Protein AF-B4HMN6-F1 (afdb_monomer)

Radius of gyration: 28.06 Å; Cα contacts (8 Å, |Δi|>4): 292; chains: 1; bounding box: 81×34×68 Å

Mean predicted aligned error: 13.38 Å

Organism: Drosophila sechellia (NCBI:txid7238)

pLDDT: mean 75.26, std 16.56, range [25.77, 95.62]

Solvent-accessible surface area (backbone atoms only — not comparable to full-atom values): 14607 Å² total; per-residue (Å²): 115,49,81,45,80,31,76,51,83,75,46,56,56,54,54,56,53,45,50,67,70,44,61,80,48,42,75,49,42,35,37,40,37,31,65,53,95,71,90,60,63,62,68,56,50,66,77,62,66,55,54,29,46,36,39,33,39,69,87,70,47,39,30,31,49,38,59,54,56,62,69,44,74,44,79,52,94,58,78,88,48,96,60,71,80,64,76,83,56,87,62,50,34,68,55,26,76,34,38,24,49,72,39,78,41,84,70,37,18,38,76,48,65,39,87,89,76,71,48,76,39,85,39,35,58,50,42,50,51,54,52,51,51,26,61,70,23,36,38,38,79,41,73,77,67,75,100,81,69,91,62,53,66,65,55,56,49,51,38,36,72,74,61,75,30,74,44,78,42,68,89,77,73,96,69,81,81,51,91,84,53,71,82,72,77,74,85,79,82,81,82,78,91,75,89,85,72,82,80,75,76,84,70,49,77,66,54,52,59,50,52,55,51,37,74,76,44,79,88,67,79,82,91,75,87,79,84,84,80,87,81,86,131

Secondary structure (DSSP, 8-state):
-EEEEE-SGGGHHHHHHHHHHTTT-TT-EEEEEESS--S-HHHHHHHHT-SEEEEE-TT--EEEEE-SSS-EEEE-S-TTSSS-SS--GGG--TTEEEEEEE---TTTSEEEE-TTT--EEEE-HHHHHHHHHHHHTTEEEEE---TTS---HHHHHHHHHHTS-SEEE----S----TTS-----SS--------PPPPP---HHHHHHHHHHHH-TT--------------

Nearest PDB structures (foldseek):
  4io4-assembly1_A  TM=7.460E-01  e=1.271E-02  Adineta vaga
  8bn2-assembly1_B  TM=6.961E-01  e=9.898E-03  Homo sapiens
  7z2r-assembly1_A  TM=7.066E-01  e=1.851E-02  Rattus norvegicus
  8blj-assembly1_B  TM=7.118E-01  e=1.851E-02  Homo sapiens
  5l2e-assembly1_A  TM=5.211E-01  e=1.534E-02  Rattus norvegicus

Sequence (233 aa):
MALLYMNSEKDILLLSSLVANLDHMREARIVIWLGLESTEKQKQADVLKFLNILLIERTLQLLRFFPFPQPKFERLDKPLGKSNIFPVLWHNYMGKIALTLDHLVEPLSFYWTDPSTNVKRHTGYIYKLITNFAEQHNITLLLDSPPSEEMSQMEIIERTLRGEIDLAITGQTINSRHSSGSRIHCFLGMASMSIVVPCGQEMSAYERTMSDRIRRNPRRIPLLQTVLSLRVL

Structure (mmCIF, N/CA/C/O backbone):
data_AF-B4HMN6-F1
#
_entry.id   AF-B4HMN6-F1
#
loop_
_atom_site.group_PDB
_atom_site.id
_atom_site.type_symbol
_atom_site.label_atom_id
_atom_site.label_alt_id
_atom_site.label_comp_id
_atom_site.label_asym_id
_atom_site.label_entity_id
_atom_site.label_seq_id
_atom_site.pdbx_PDB_ins_code
_atom_site.Cartn_x
_atom_site.Cartn_y
_atom_site.Cartn_z
_atom_site.occupancy
_atom_site.B_iso_or_equiv
_atom_site.auth_seq_id
_atom_site.auth_comp_id
_atom_site.auth_asym_id
_atom_site.auth_atom_id
_atom_site.pdbx_PDB_model_num
ATOM 1 N N . MET A 1 1 ? 0.697 -8.682 19.092 1.00 81.00 1 MET A N 1
ATOM 2 C CA . MET A 1 1 ? -0.642 -8.155 19.435 1.00 81.00 1 MET A CA 1
ATOM 3 C C . MET A 1 1 ? -0.439 -7.077 20.481 1.00 81.00 1 MET A C 1
ATOM 5 O O . MET A 1 1 ? 0.405 -7.287 21.342 1.00 81.00 1 MET A O 1
ATOM 9 N N . ALA A 1 2 ? -1.148 -5.955 20.391 1.00 86.62 2 ALA A N 1
ATOM 10 C CA . ALA A 1 2 ? -1.067 -4.852 21.349 1.00 86.62 2 ALA A CA 1
ATOM 11 C C . ALA A 1 2 ? -2.460 -4.538 21.910 1.00 86.62 2 ALA A C 1
ATOM 13 O O . ALA A 1 2 ? -3.449 -4.642 21.184 1.00 86.62 2 ALA A O 1
ATOM 14 N N . LEU A 1 3 ? -2.526 -4.164 23.188 1.00 89.81 3 LEU A N 1
ATOM 15 C CA . LEU A 1 3 ? -3.733 -3.673 23.849 1.00 89.81 3 LEU A CA 1
ATOM 16 C C . LEU A 1 3 ? -3.469 -2.242 24.307 1.00 89.81 3 LEU A C 1
ATOM 18 O O . LEU A 1 3 ? -2.498 -1.993 25.018 1.00 89.81 3 LEU A O 1
ATOM 22 N N . LEU A 1 4 ? -4.340 -1.325 23.908 1.00 89.12 4 LEU A N 1
ATOM 23 C CA . LEU A 1 4 ? -4.313 0.068 24.311 1.00 89.12 4 LEU A CA 1
ATOM 24 C C . LEU A 1 4 ? -5.601 0.391 25.060 1.00 89.12 4 LEU A C 1
ATOM 26 O O . LEU A 1 4 ? -6.687 0.083 24.578 1.00 89.12 4 LEU A O 1
ATOM 30 N N . TYR A 1 5 ? -5.486 1.025 26.219 1.00 90.38 5 TYR A N 1
ATOM 31 C CA . TYR A 1 5 ? -6.624 1.569 26.950 1.00 90.38 5 TYR A CA 1
ATOM 32 C C . TYR A 1 5 ? -6.570 3.094 26.880 1.00 90.38 5 TYR A C 1
ATOM 34 O O . TYR A 1 5 ? -5.526 3.680 27.158 1.00 90.38 5 TYR A O 1
ATOM 42 N N . MET A 1 6 ? -7.678 3.719 26.485 1.00 87.50 6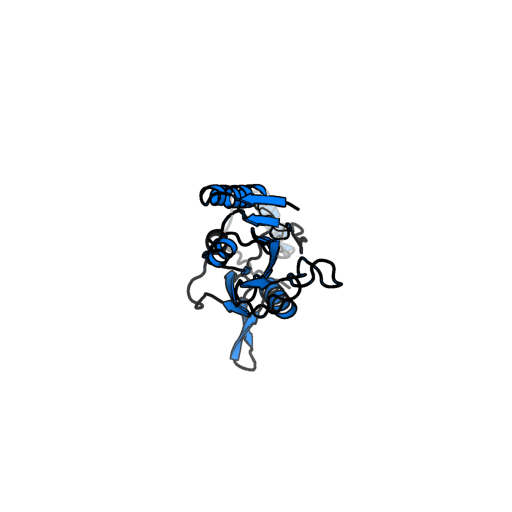 MET A N 1
ATOM 43 C CA . MET A 1 6 ? -7.805 5.169 26.344 1.00 87.50 6 MET A CA 1
ATOM 44 C C . MET A 1 6 ? -8.996 5.645 27.168 1.00 87.50 6 MET A C 1
ATOM 46 O O . MET A 1 6 ? -10.141 5.300 26.876 1.00 87.50 6 MET A O 1
ATOM 50 N N . ASN A 1 7 ? -8.732 6.446 28.193 1.00 87.94 7 ASN A N 1
ATOM 51 C CA . ASN A 1 7 ? -9.736 7.007 29.096 1.00 87.94 7 ASN A CA 1
ATOM 52 C C . ASN A 1 7 ? -9.839 8.538 28.994 1.00 87.94 7 ASN A C 1
ATOM 54 O O . ASN A 1 7 ? -10.725 9.145 29.589 1.00 87.94 7 ASN A O 1
ATOM 58 N N . SER A 1 8 ? -8.930 9.168 28.252 1.00 85.12 8 SER A N 1
ATOM 59 C CA . SER A 1 8 ? -8.910 10.594 27.941 1.00 85.12 8 SER A CA 1
ATOM 60 C C . SER A 1 8 ? -8.679 10.806 26.445 1.00 85.12 8 SER A C 1
ATOM 62 O O . SER A 1 8 ? -7.989 10.017 25.806 1.00 85.12 8 SER A O 1
ATOM 64 N N . GLU A 1 9 ? -9.166 11.913 25.879 1.00 80.00 9 GLU A N 1
ATOM 65 C CA . GLU A 1 9 ? -8.786 12.326 24.518 1.00 80.00 9 GLU A CA 1
ATOM 66 C C . GLU A 1 9 ? -7.270 12.529 24.377 1.00 80.00 9 GLU A C 1
ATOM 68 O O . GLU A 1 9 ? -6.709 12.295 23.311 1.00 80.00 9 GLU A O 1
ATOM 73 N N . LYS A 1 10 ? -6.578 12.890 25.467 1.00 83.75 10 LYS A N 1
ATOM 74 C CA . LYS A 1 10 ? -5.113 13.033 25.487 1.00 83.75 10 LYS A CA 1
ATOM 75 C C . LYS A 1 10 ? -4.382 11.717 25.219 1.00 83.75 10 LYS A C 1
ATOM 77 O O . LYS A 1 10 ? -3.263 11.737 24.710 1.00 83.75 10 LYS A O 1
ATOM 82 N N . ASP A 1 11 ? -5.028 10.584 25.495 1.00 85.06 11 ASP A N 1
ATOM 83 C CA . ASP A 1 11 ? -4.458 9.256 25.267 1.00 85.06 11 ASP A CA 1
ATOM 84 C C . ASP A 1 11 ? -4.324 8.945 23.770 1.00 85.06 11 ASP A C 1
ATOM 86 O O . ASP A 1 11 ? -3.675 7.971 23.399 1.00 85.06 11 ASP A O 1
ATOM 90 N N . ILE A 1 12 ? -4.870 9.792 22.885 1.00 79.75 12 ILE A N 1
ATOM 91 C CA . ILE A 1 12 ? -4.660 9.696 21.436 1.00 79.75 12 ILE A CA 1
ATOM 92 C C . ILE A 1 12 ? -3.172 9.736 21.066 1.00 79.75 12 ILE A C 1
ATOM 94 O O . ILE A 1 12 ? -2.754 9.102 20.099 1.00 79.75 12 ILE A O 1
ATOM 98 N N . LEU A 1 13 ? -2.343 10.412 21.870 1.00 83.06 13 LEU A N 1
ATOM 99 C CA . LEU A 1 13 ? -0.896 10.446 21.671 1.00 83.06 13 LEU A CA 1
ATOM 100 C C . LEU A 1 13 ? -0.279 9.047 21.781 1.00 83.06 13 LEU A C 1
ATOM 102 O O . LEU A 1 13 ? 0.690 8.752 21.081 1.00 83.06 13 LEU A O 1
ATOM 106 N N . LEU A 1 14 ? -0.881 8.144 22.561 1.00 85.25 14 LEU A N 1
ATOM 107 C CA . LEU A 1 14 ? -0.424 6.761 22.662 1.00 85.25 14 LEU A CA 1
ATOM 108 C C . LEU A 1 14 ? -0.561 6.017 21.333 1.00 85.25 14 LEU A C 1
ATOM 110 O O . LEU A 1 14 ? 0.253 5.143 21.055 1.00 85.25 14 LEU A O 1
ATOM 114 N N . LEU A 1 15 ? -1.531 6.381 20.485 1.00 79.69 15 LEU A N 1
ATOM 115 C CA . LEU A 1 15 ? -1.652 5.812 19.141 1.00 79.69 15 LEU A CA 1
ATOM 116 C C . LEU A 1 15 ? -0.481 6.237 18.257 1.00 79.69 15 LEU A C 1
ATOM 118 O O . LEU A 1 15 ? 0.068 5.401 17.547 1.00 79.69 15 LEU A O 1
ATOM 122 N N . SER A 1 16 ? -0.043 7.497 18.342 1.00 79.25 16 SER A N 1
ATOM 123 C CA . SER A 1 16 ? 1.140 7.958 17.603 1.00 79.25 16 SER A CA 1
ATOM 124 C C . SER A 1 16 ? 2.425 7.277 18.085 1.00 79.25 16 SER A C 1
ATOM 126 O O . SER A 1 16 ? 3.231 6.838 17.267 1.00 79.25 16 SER A O 1
ATOM 128 N N . SER A 1 17 ? 2.582 7.085 19.400 1.00 84.00 17 SER A N 1
ATOM 129 C CA . SER A 1 17 ? 3.697 6.314 19.959 1.00 84.00 17 SER A CA 1
ATOM 130 C C . SER A 1 17 ? 3.625 4.845 19.550 1.00 84.00 17 SER A C 1
ATOM 132 O O . SER A 1 17 ? 4.649 4.236 19.260 1.00 84.00 17 SER A O 1
ATOM 134 N N . LEU A 1 18 ? 2.422 4.267 19.494 1.00 83.00 18 LEU A N 1
ATOM 135 C CA . LEU A 1 18 ? 2.212 2.900 19.036 1.00 83.00 18 LEU A CA 1
ATOM 136 C C . LEU A 1 18 ? 2.569 2.751 17.556 1.00 83.00 18 LEU A C 1
ATOM 138 O O . LEU A 1 18 ? 3.219 1.775 17.213 1.00 83.00 18 LEU A O 1
ATOM 142 N N . VAL A 1 19 ? 2.208 3.710 16.698 1.00 76.69 19 VAL A N 1
ATOM 143 C CA . VAL A 1 19 ? 2.629 3.738 15.286 1.00 76.69 19 VAL A CA 1
ATOM 144 C C . VAL A 1 19 ? 4.148 3.794 15.174 1.00 76.69 19 VAL A C 1
ATOM 146 O O . VAL A 1 19 ? 4.720 3.001 14.434 1.00 76.69 19 VAL A O 1
ATOM 149 N N . ALA A 1 20 ? 4.798 4.675 15.938 1.00 77.12 20 ALA A N 1
ATOM 150 C CA . ALA A 1 20 ? 6.254 4.794 15.937 1.00 77.12 20 ALA A CA 1
ATOM 151 C C . ALA A 1 20 ? 6.956 3.524 16.456 1.00 77.12 20 ALA A C 1
ATOM 153 O O . ALA A 1 20 ? 8.027 3.174 15.978 1.00 77.12 20 ALA A O 1
ATOM 154 N N . ASN A 1 21 ? 6.359 2.819 17.422 1.00 77.62 21 ASN A N 1
ATOM 155 C CA . ASN A 1 21 ? 6.931 1.601 18.006 1.00 77.62 21 ASN A CA 1
ATOM 156 C C . ASN A 1 21 ? 6.629 0.339 17.193 1.00 77.62 21 ASN A C 1
ATOM 158 O O . ASN A 1 21 ? 7.435 -0.588 17.162 1.00 77.62 21 ASN A O 1
ATOM 162 N N . LEU A 1 22 ? 5.463 0.280 16.552 1.00 72.62 22 LEU A N 1
ATOM 163 C CA . LEU A 1 22 ? 5.073 -0.795 15.640 1.00 72.62 22 LEU A CA 1
ATOM 164 C C . LEU A 1 22 ? 5.559 -0.514 14.221 1.00 72.62 22 LEU A C 1
ATOM 166 O O . LEU A 1 22 ? 4.939 -1.002 13.279 1.00 72.62 22 LEU A O 1
ATOM 170 N N . ASP A 1 23 ? 6.626 0.273 14.081 1.00 62.22 23 ASP A N 1
ATOM 171 C CA . ASP A 1 23 ? 7.139 0.797 12.825 1.00 62.22 23 ASP A CA 1
ATOM 172 C C . ASP A 1 23 ? 7.046 -0.248 11.703 1.00 62.22 23 ASP A C 1
ATOM 174 O O . ASP A 1 23 ? 7.653 -1.322 11.748 1.00 62.22 23 ASP A O 1
ATOM 178 N N . HIS A 1 24 ? 6.187 0.038 10.725 1.00 55.62 24 HIS A N 1
ATOM 179 C CA . HIS A 1 24 ? 5.906 -0.805 9.558 1.00 55.62 24 HIS A CA 1
ATOM 180 C C . HIS A 1 24 ? 5.255 -2.190 9.793 1.00 55.62 24 HIS A C 1
ATOM 182 O O . HIS A 1 24 ? 4.973 -2.893 8.823 1.00 55.62 24 HIS A O 1
ATOM 188 N N . MET A 1 25 ? 4.890 -2.578 11.018 1.00 62.38 25 MET A N 1
ATOM 189 C CA . MET A 1 25 ? 4.094 -3.781 11.312 1.00 62.38 25 MET A CA 1
ATOM 190 C C . MET A 1 25 ? 2.592 -3.545 11.095 1.00 62.38 25 MET A C 1
ATOM 192 O O . MET A 1 25 ? 1.777 -3.680 12.010 1.00 62.38 25 MET A O 1
ATOM 196 N N . ARG A 1 26 ? 2.199 -3.229 9.855 1.00 66.94 26 ARG A N 1
ATOM 197 C CA . ARG A 1 26 ? 0.795 -2.950 9.475 1.00 66.94 26 ARG A CA 1
ATOM 198 C C . ARG A 1 26 ? -0.174 -4.096 9.802 1.00 66.94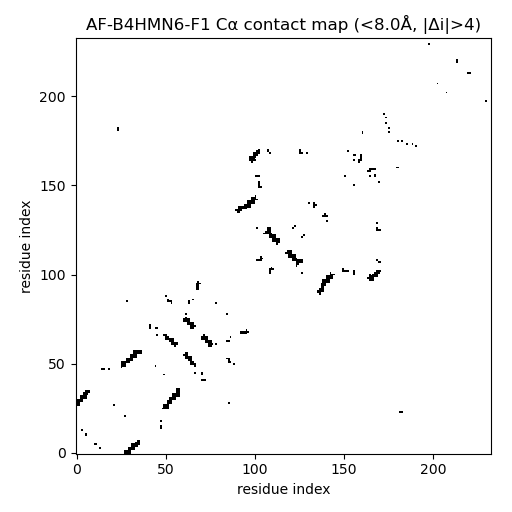 26 ARG A C 1
ATOM 200 O O . ARG A 1 26 ? -1.373 -3.868 9.959 1.00 66.94 26 ARG A O 1
ATOM 207 N N . GLU A 1 27 ? 0.352 -5.312 9.933 1.00 71.50 27 GLU A N 1
ATOM 208 C CA . GLU A 1 27 ? -0.389 -6.529 10.275 1.00 71.50 27 GLU A CA 1
ATOM 209 C C . GLU A 1 27 ? -0.591 -6.741 11.781 1.00 71.50 27 GLU A C 1
ATOM 211 O O . GLU A 1 27 ? -1.345 -7.636 12.180 1.00 71.50 27 GLU A O 1
ATOM 216 N N . ALA A 1 28 ? 0.061 -5.947 12.636 1.00 82.12 28 ALA A N 1
ATOM 217 C CA . ALA A 1 28 ? -0.073 -6.086 14.076 1.00 82.12 28 ALA A CA 1
ATOM 218 C C . ALA A 1 28 ? -1.548 -5.976 14.485 1.00 82.12 28 ALA A C 1
ATOM 220 O O . ALA A 1 28 ? -2.242 -5.020 14.155 1.00 82.12 28 ALA A O 1
ATOM 221 N N . ARG A 1 29 ? -2.028 -6.983 15.220 1.00 87.88 29 ARG A N 1
ATOM 222 C CA . ARG A 1 29 ? -3.371 -6.977 15.808 1.00 87.88 29 ARG A CA 1
ATOM 223 C C . ARG A 1 29 ? -3.384 -6.022 16.990 1.00 87.88 29 ARG A C 1
ATOM 225 O O . ARG A 1 29 ? -2.646 -6.255 17.954 1.00 87.88 29 ARG A O 1
ATOM 232 N N . ILE A 1 30 ? -4.206 -4.987 16.910 1.00 88.31 30 ILE A N 1
ATOM 233 C CA . ILE A 1 30 ? -4.325 -3.943 17.921 1.00 88.31 30 ILE A CA 1
ATOM 234 C C . ILE A 1 30 ? -5.745 -3.968 18.468 1.00 88.31 30 ILE A C 1
ATOM 236 O O . ILE A 1 30 ? -6.718 -3.948 17.716 1.00 88.31 30 ILE A O 1
ATOM 240 N N . VAL A 1 31 ? -5.852 -4.016 19.788 1.00 90.69 31 VAL A N 1
ATOM 241 C CA . VAL A 1 31 ? -7.109 -3.868 20.511 1.00 90.69 31 VAL A CA 1
ATOM 242 C C . VAL A 1 31 ? -7.074 -2.519 21.212 1.00 90.69 31 VAL A C 1
ATOM 244 O O . VAL A 1 31 ? -6.138 -2.245 21.957 1.00 90.69 31 VAL A O 1
ATOM 247 N N . ILE A 1 32 ? -8.070 -1.676 20.973 1.00 89.75 32 ILE A N 1
ATOM 248 C CA . ILE A 1 32 ? -8.221 -0.371 21.616 1.00 89.75 32 ILE A CA 1
ATOM 249 C C . ILE A 1 32 ? -9.468 -0.437 22.485 1.00 89.75 32 ILE A C 1
ATOM 251 O O . ILE A 1 32 ? -10.557 -0.685 21.980 1.00 89.75 32 ILE A O 1
ATOM 255 N N . TRP A 1 33 ? -9.330 -0.200 23.780 1.00 91.00 33 TRP A N 1
ATOM 256 C CA . TRP A 1 33 ? -10.450 -0.081 24.699 1.00 91.00 33 TRP A CA 1
ATOM 257 C C . TRP A 1 33 ? -10.674 1.390 25.043 1.00 91.00 33 TRP A C 1
ATOM 259 O O . TRP A 1 33 ? -9.835 2.023 25.681 1.00 91.00 33 TRP A O 1
ATOM 269 N N . LEU A 1 34 ? -11.811 1.927 24.602 1.00 87.19 34 LEU A N 1
ATOM 270 C CA . LEU A 1 34 ? -12.246 3.291 24.871 1.00 87.19 34 LEU A CA 1
ATOM 271 C C . LEU A 1 34 ? -13.113 3.350 26.134 1.00 87.19 34 LEU A C 1
ATOM 273 O O . LEU A 1 34 ? -14.222 2.813 26.168 1.00 87.19 34 LEU A O 1
ATOM 277 N N . GLY A 1 35 ? -12.640 4.076 27.143 1.00 82.25 35 GLY A N 1
ATOM 278 C CA . GLY A 1 35 ? -13.423 4.492 28.310 1.00 82.25 35 GLY A CA 1
ATOM 279 C C . GLY A 1 35 ? -14.378 5.663 28.033 1.00 82.25 35 GLY A C 1
ATOM 280 O O . GLY A 1 35 ? -15.188 6.008 28.893 1.00 82.25 35 GLY A O 1
ATOM 281 N N . LEU A 1 36 ? -14.320 6.258 26.835 1.00 78.75 36 LEU A N 1
ATOM 282 C CA . LEU A 1 36 ? -15.071 7.453 26.436 1.00 78.75 36 LEU A CA 1
ATOM 283 C C . LEU A 1 36 ? -15.963 7.201 25.212 1.00 78.75 36 LEU A C 1
ATOM 285 O O . LEU A 1 36 ? -15.653 6.376 24.348 1.00 78.75 36 LEU A O 1
ATOM 289 N N . GLU A 1 37 ? -17.050 7.964 25.102 1.00 68.69 37 GLU A N 1
ATOM 290 C CA . GLU A 1 37 ? -17.857 8.028 23.883 1.00 68.69 37 GLU A CA 1
ATOM 291 C C . GLU A 1 37 ? -17.142 8.905 22.850 1.00 68.69 37 GLU A C 1
ATOM 293 O O . GLU A 1 37 ? -17.192 10.127 22.915 1.00 68.69 37 GLU A O 1
ATOM 298 N N . SER A 1 38 ? -16.429 8.285 21.907 1.00 64.31 38 SER A N 1
ATOM 299 C CA . SER A 1 38 ? -15.801 9.018 20.800 1.00 64.31 38 SER A CA 1
ATOM 300 C C . SER A 1 38 ? -16.714 9.051 19.570 1.00 64.31 38 SER A C 1
ATOM 302 O O . SER A 1 38 ? -17.163 8.006 19.087 1.00 64.31 38 SER A O 1
ATOM 304 N N . THR A 1 39 ? -16.974 10.251 19.055 1.00 60.03 39 THR A N 1
ATOM 305 C CA . THR A 1 39 ? -17.666 10.521 17.782 1.00 60.03 39 THR A CA 1
ATOM 306 C C . THR A 1 39 ? -16.706 10.556 16.584 1.00 60.03 39 THR A C 1
ATOM 308 O O . THR A 1 39 ? -17.144 10.421 15.446 1.00 60.03 39 THR A O 1
ATOM 311 N N . GLU A 1 40 ? -15.390 10.640 16.816 1.00 65.25 40 GLU A N 1
ATOM 312 C CA . GLU A 1 40 ? -14.340 10.821 15.792 1.00 65.25 40 GLU A CA 1
ATOM 313 C C . GLU A 1 40 ? -13.512 9.536 15.535 1.00 65.25 40 GLU A C 1
ATOM 315 O O . GLU A 1 40 ? -12.358 9.579 15.107 1.00 65.25 40 GLU A O 1
ATOM 320 N N . LYS A 1 41 ? -14.093 8.354 15.784 1.00 66.75 41 LYS A N 1
ATOM 321 C CA . LYS A 1 41 ? -13.404 7.044 15.719 1.00 66.75 41 LYS A CA 1
ATOM 322 C C . LYS A 1 41 ? -12.824 6.706 14.339 1.00 66.75 41 LYS A C 1
ATOM 324 O O . LYS A 1 41 ? -11.777 6.074 14.250 1.00 66.75 41 LYS A O 1
ATOM 329 N N . GLN A 1 42 ? -13.509 7.107 13.268 1.00 60.50 42 GLN A N 1
ATOM 330 C CA . GLN A 1 42 ? -13.127 6.775 11.888 1.00 60.50 42 GLN A CA 1
ATOM 331 C C . GLN A 1 42 ? -11.929 7.600 11.410 1.00 60.50 42 GLN A C 1
ATOM 333 O O . GLN A 1 42 ? -10.959 7.036 10.918 1.00 60.50 42 GLN A O 1
ATOM 338 N N . LYS A 1 43 ? -11.939 8.916 11.657 1.00 62.12 43 LYS A N 1
ATOM 339 C CA . LYS A 1 43 ? -10.861 9.821 11.229 1.00 62.12 43 LYS A CA 1
ATOM 340 C C . LYS A 1 43 ? -9.506 9.452 11.831 1.00 62.12 43 LYS A C 1
ATOM 342 O O . LYS A 1 43 ? -8.481 9.608 11.180 1.00 62.12 43 LYS A O 1
ATOM 347 N N . GLN A 1 44 ? -9.495 8.949 13.064 1.00 65.38 44 GLN A N 1
ATOM 348 C CA . GLN A 1 44 ? -8.256 8.570 13.743 1.00 65.38 44 GLN A CA 1
ATOM 349 C C . GLN A 1 44 ? -7.656 7.271 13.191 1.00 65.38 44 GLN A C 1
ATOM 351 O O . GLN A 1 44 ? -6.438 7.150 13.139 1.00 65.38 44 GLN A O 1
ATOM 356 N N . ALA A 1 45 ? -8.474 6.311 12.752 1.00 62.28 45 ALA A N 1
ATOM 357 C CA . ALA A 1 45 ? -7.975 5.043 12.217 1.00 62.28 45 ALA A CA 1
ATOM 358 C C . ALA A 1 45 ? -7.271 5.220 10.858 1.00 62.28 45 ALA A C 1
ATOM 360 O O . ALA A 1 45 ? -6.237 4.594 10.614 1.00 62.28 45 ALA A O 1
ATOM 361 N N . ASP A 1 46 ? -7.776 6.131 10.024 1.00 62.06 46 ASP A N 1
ATOM 362 C CA . ASP A 1 46 ? -7.235 6.431 8.689 1.00 62.06 46 ASP A CA 1
ATOM 363 C C . ASP A 1 46 ? -5.832 7.020 8.765 1.00 62.06 46 ASP A C 1
ATOM 365 O O . ASP A 1 46 ? -4.941 6.646 8.000 1.00 62.06 46 ASP A O 1
ATOM 369 N N . VAL A 1 47 ? -5.616 7.888 9.754 1.00 62.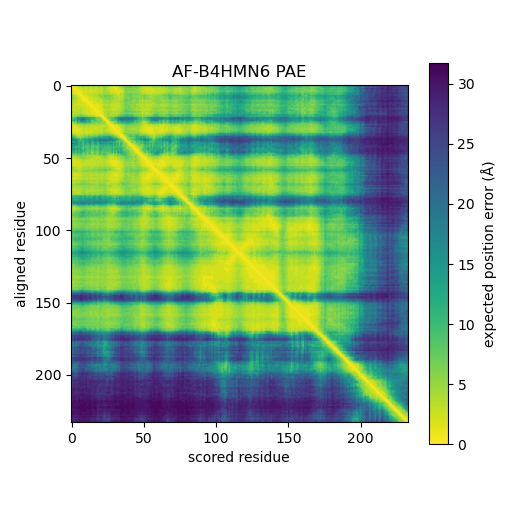59 47 VAL A N 1
ATOM 370 C CA . VAL A 1 47 ? -4.319 8.518 10.020 1.00 62.59 47 VAL A CA 1
ATOM 371 C C . VAL A 1 47 ? -3.258 7.478 10.392 1.00 62.59 47 VAL A C 1
ATOM 373 O O . VAL A 1 47 ? -2.084 7.648 10.070 1.00 62.59 47 VAL A O 1
ATOM 376 N N . LEU A 1 48 ? -3.652 6.377 11.035 1.00 65.69 48 LEU A N 1
ATOM 377 C CA . LEU A 1 48 ? -2.716 5.426 11.636 1.00 65.69 48 LEU A CA 1
ATOM 378 C C . LEU A 1 48 ? -2.341 4.253 10.713 1.00 65.69 48 LEU A C 1
ATOM 380 O O . LEU A 1 48 ? -1.433 3.495 11.044 1.00 65.69 48 LEU A O 1
ATOM 384 N N . LYS A 1 49 ? -3.000 4.099 9.551 1.00 74.31 49 LYS A N 1
ATOM 385 C CA . LYS A 1 49 ? -2.696 3.087 8.508 1.00 74.31 49 LYS A CA 1
ATOM 386 C C . LYS A 1 49 ? -2.616 1.626 9.001 1.00 74.31 49 LYS A C 1
ATOM 388 O O . LYS A 1 49 ? -2.034 0.773 8.322 1.00 74.31 49 LYS A O 1
ATOM 393 N N . PHE A 1 50 ? -3.189 1.309 10.160 1.00 79.56 50 PHE A N 1
ATOM 394 C CA . PHE A 1 50 ? -3.251 -0.060 10.672 1.00 79.56 50 PHE A CA 1
ATOM 395 C C . PHE A 1 50 ? -4.306 -0.873 9.926 1.00 79.56 50 PHE A C 1
ATOM 397 O O . PHE A 1 50 ? -5.365 -0.359 9.582 1.00 79.56 50 PHE A O 1
ATOM 404 N N . LEU A 1 51 ? -4.045 -2.164 9.711 1.00 81.56 51 LEU A N 1
ATOM 405 C CA . LEU A 1 51 ? -5.000 -3.043 9.029 1.00 81.56 51 LEU A CA 1
ATOM 406 C C . LEU A 1 51 ? -5.903 -3.792 10.015 1.00 81.56 51 LEU A C 1
ATOM 408 O O . LEU A 1 51 ? -7.061 -4.062 9.717 1.00 81.56 51 LEU A O 1
ATOM 412 N N . ASN A 1 52 ? -5.382 -4.106 11.203 1.00 87.31 52 ASN A N 1
ATOM 413 C CA . ASN A 1 52 ? -6.016 -5.016 12.153 1.00 87.31 52 ASN A CA 1
ATOM 414 C C . ASN A 1 52 ? -6.342 -4.313 13.477 1.00 87.31 52 ASN A C 1
ATOM 416 O O . ASN A 1 52 ? -5.652 -4.525 14.476 1.00 87.31 52 ASN A O 1
ATOM 420 N N . ILE A 1 53 ? -7.409 -3.507 13.496 1.00 87.94 53 ILE A N 1
ATOM 421 C CA . ILE A 1 53 ? -7.907 -2.844 14.712 1.00 87.94 53 ILE A CA 1
ATOM 422 C C . ILE A 1 53 ? -9.218 -3.486 15.184 1.00 87.94 53 ILE A C 1
ATOM 424 O O . ILE A 1 53 ? -10.158 -3.683 14.410 1.00 87.94 53 ILE A O 1
ATOM 428 N N . LEU A 1 54 ? -9.288 -3.752 16.487 1.00 90.44 54 LEU A N 1
ATOM 429 C CA . LEU A 1 54 ? -10.511 -4.060 17.216 1.00 90.44 54 LEU A CA 1
ATOM 430 C C . LEU A 1 54 ? -10.744 -2.975 18.268 1.00 90.44 54 LEU A C 1
ATOM 432 O O . LEU A 1 54 ? -9.871 -2.713 19.090 1.00 90.44 54 LEU A O 1
ATOM 436 N N . LEU A 1 55 ? -11.918 -2.362 18.256 1.00 89.81 55 LEU A N 1
ATOM 437 C CA . LEU A 1 55 ? -12.320 -1.341 19.210 1.00 89.81 55 LEU A CA 1
ATOM 438 C C . LEU A 1 55 ? -13.304 -1.941 20.216 1.00 89.81 55 LEU A C 1
ATOM 440 O O . LEU A 1 55 ? -14.269 -2.594 19.826 1.00 89.81 55 LEU A O 1
ATOM 444 N N . ILE A 1 56 ? -13.064 -1.708 21.500 1.00 90.88 56 ILE A N 1
ATOM 445 C CA . ILE A 1 56 ? -13.954 -2.066 22.601 1.00 90.88 56 ILE A CA 1
ATOM 446 C C . ILE A 1 56 ? -14.479 -0.765 23.188 1.00 90.88 56 ILE A C 1
ATOM 448 O O . ILE A 1 56 ? -13.717 0.035 23.728 1.00 90.88 56 ILE A O 1
ATOM 452 N N . GLU A 1 57 ? -15.775 -0.527 23.061 1.00 88.12 57 GLU A N 1
ATOM 453 C CA . GLU A 1 57 ? -16.410 0.646 23.651 1.00 88.12 57 GLU A CA 1
ATOM 454 C C . GLU A 1 57 ? -16.710 0.436 25.139 1.00 88.12 57 GLU A C 1
ATOM 456 O O . GLU A 1 57 ? -16.766 -0.690 25.635 1.00 88.12 57 GLU A O 1
ATOM 461 N N . ARG A 1 58 ? -16.993 1.528 25.856 1.00 86.38 58 ARG A N 1
ATOM 462 C CA . ARG A 1 58 ? -17.429 1.491 27.261 1.00 86.38 58 ARG A CA 1
ATOM 463 C C . ARG A 1 58 ? -18.666 0.614 27.482 1.00 86.38 58 ARG A C 1
ATOM 465 O O . ARG A 1 58 ? -18.788 -0.027 28.520 1.00 86.38 58 ARG A O 1
ATOM 472 N N . THR A 1 59 ? -19.560 0.560 26.498 1.00 86.69 59 THR A N 1
ATOM 473 C CA . THR A 1 59 ? -20.760 -0.296 26.478 1.00 86.69 59 THR A CA 1
ATOM 474 C C . THR A 1 59 ? -20.441 -1.782 26.272 1.00 86.69 59 THR A C 1
ATOM 476 O O . THR A 1 59 ? -21.360 -2.588 26.148 1.00 86.69 59 THR A O 1
ATOM 479 N N . LEU A 1 60 ? -19.152 -2.145 26.208 1.00 86.62 60 LEU A N 1
ATOM 480 C CA . LEU A 1 60 ? -18.634 -3.466 25.850 1.00 86.62 60 LEU A CA 1
ATOM 481 C C . LEU A 1 60 ? -19.023 -3.908 24.432 1.00 86.62 60 LEU A C 1
ATOM 483 O O . LEU A 1 60 ? -18.940 -5.089 24.095 1.00 86.62 60 LEU A O 1
ATOM 487 N N . GLN A 1 61 ? -19.421 -2.959 23.581 1.00 88.88 61 GLN A N 1
ATOM 488 C CA . GLN A 1 61 ? -19.608 -3.212 22.160 1.00 88.88 61 GLN A CA 1
ATOM 489 C C . GLN A 1 61 ? -18.253 -3.357 21.476 1.00 88.88 61 GLN A C 1
ATOM 491 O O . GLN A 1 61 ? -17.341 -2.554 21.678 1.00 88.88 61 GLN A O 1
ATOM 496 N N . LEU A 1 62 ? -18.141 -4.395 20.652 1.00 90.50 62 LEU A N 1
ATOM 497 C CA . LEU A 1 62 ? -16.959 -4.668 19.851 1.00 90.50 62 LEU A CA 1
ATOM 498 C C . LEU A 1 62 ? -17.185 -4.149 18.440 1.00 90.50 62 LEU A C 1
ATOM 500 O O . LEU A 1 62 ? -18.132 -4.564 17.770 1.00 90.50 62 LEU A O 1
ATOM 504 N N . LEU A 1 63 ? -16.300 -3.269 17.985 1.00 89.44 63 LEU A N 1
ATOM 505 C CA . LEU A 1 63 ? -16.285 -2.776 16.618 1.00 89.44 63 LEU A CA 1
ATOM 506 C C . LEU A 1 63 ? -15.010 -3.247 15.925 1.00 89.44 63 LEU A C 1
ATOM 508 O O . LEU A 1 63 ? -13.896 -3.038 16.401 1.00 89.44 63 LEU A O 1
ATOM 512 N N . ARG A 1 64 ? -15.172 -3.885 14.775 1.00 89.62 64 ARG A N 1
ATOM 513 C CA . ARG A 1 64 ? -14.083 -4.368 13.932 1.00 89.62 64 ARG A CA 1
ATOM 514 C C . ARG A 1 64 ? -13.787 -3.348 12.846 1.00 89.62 64 ARG A C 1
ATOM 516 O O . ARG A 1 64 ? -14.710 -2.848 12.205 1.00 89.62 64 ARG A O 1
ATOM 523 N N . PHE A 1 65 ? -12.509 -3.078 12.619 1.00 87.56 65 PHE A N 1
ATOM 524 C CA . PHE A 1 65 ? -12.074 -2.180 11.560 1.00 87.56 65 PHE A CA 1
ATOM 525 C C . PHE A 1 65 ? -11.960 -2.893 10.209 1.00 87.56 65 PHE A C 1
ATOM 527 O O . PHE A 1 65 ? -11.429 -4.002 10.117 1.00 87.56 65 PHE A O 1
ATOM 534 N N . PHE A 1 66 ? -12.430 -2.225 9.159 1.00 87.62 66 PHE A N 1
ATOM 535 C CA . PHE A 1 66 ? -12.241 -2.594 7.763 1.00 87.62 66 PHE A CA 1
ATOM 536 C C . PHE A 1 66 ? -11.576 -1.426 7.040 1.00 87.62 66 PHE A C 1
ATOM 538 O O . PHE A 1 66 ? -12.239 -0.413 6.842 1.00 87.62 66 PHE A O 1
ATOM 545 N N . PRO A 1 67 ? -10.304 -1.543 6.630 1.00 84.81 67 PRO A N 1
ATOM 546 C CA . PRO A 1 67 ? -9.573 -0.438 6.012 1.00 84.81 67 PRO A CA 1
ATOM 547 C C . PRO A 1 67 ? -9.927 -0.192 4.540 1.00 84.81 67 PRO A C 1
ATOM 549 O O . PRO A 1 67 ? -9.535 0.837 3.997 1.00 84.81 67 PRO A O 1
ATOM 552 N N . PHE A 1 68 ? -10.611 -1.128 3.871 1.00 88.00 68 PHE A N 1
ATOM 553 C CA . PHE A 1 68 ? -10.812 -1.095 2.421 1.00 88.00 68 PHE A CA 1
ATOM 554 C C . PHE A 1 68 ? -12.280 -1.284 2.006 1.00 88.00 68 PHE A C 1
ATOM 556 O O . PHE A 1 68 ? -13.029 -1.965 2.712 1.00 88.00 68 PHE A O 1
ATOM 563 N N . PRO A 1 69 ? -12.685 -0.724 0.847 1.00 83.62 69 PRO A N 1
ATOM 564 C CA . PRO A 1 69 ? -11.933 0.264 0.057 1.00 83.62 69 PRO A CA 1
ATOM 565 C C . PRO A 1 69 ? -11.910 1.639 0.738 1.00 83.62 69 PRO A C 1
ATOM 567 O O . PRO A 1 69 ? -10.979 2.412 0.537 1.00 83.62 69 PRO A O 1
ATOM 570 N N . GLN A 1 70 ? -12.912 1.899 1.579 1.00 85.12 70 GLN A N 1
ATOM 571 C CA . GLN A 1 70 ? -12.984 3.041 2.473 1.00 85.12 70 GLN A CA 1
ATOM 572 C C . GLN A 1 70 ? -13.002 2.537 3.917 1.00 85.12 70 GLN A C 1
ATOM 574 O O . GLN A 1 70 ? -13.762 1.608 4.222 1.00 85.12 70 GLN A O 1
ATOM 579 N N . PRO A 1 71 ? -12.195 3.137 4.797 1.00 85.75 71 PRO A N 1
ATOM 580 C CA . PRO A 1 71 ? -12.153 2.769 6.196 1.00 85.75 71 PRO A CA 1
ATOM 581 C C . PRO A 1 71 ? -13.501 2.877 6.903 1.00 85.75 71 PRO A C 1
ATOM 583 O O . PRO A 1 71 ? -14.194 3.892 6.840 1.00 85.75 71 PRO A O 1
ATOM 586 N N . LYS A 1 72 ? -13.879 1.818 7.616 1.00 87.62 72 LYS A N 1
ATOM 587 C CA . LYS A 1 72 ? -15.108 1.787 8.411 1.00 87.62 72 LYS A CA 1
ATOM 588 C C . LYS A 1 72 ? -14.992 0.851 9.600 1.00 87.62 72 LYS A C 1
ATOM 590 O O . LYS A 1 72 ? -14.200 -0.089 9.611 1.00 87.62 72 LYS A O 1
ATOM 595 N N . PHE A 1 73 ? -15.848 1.090 10.583 1.00 87.25 73 PHE A N 1
ATOM 596 C CA . PHE A 1 73 ? -16.050 0.191 11.708 1.00 87.25 73 PHE A CA 1
ATOM 597 C C . PHE A 1 73 ? -17.384 -0.527 11.560 1.00 87.25 73 PHE A C 1
ATOM 599 O O . PHE A 1 73 ? -18.395 0.089 11.228 1.00 87.25 73 PHE A O 1
ATOM 606 N N . GLU A 1 74 ? -17.383 -1.827 11.823 1.00 88.56 74 GLU A N 1
ATOM 607 C CA . GLU A 1 74 ? -18.580 -2.660 11.833 1.00 88.56 74 GLU A CA 1
ATOM 608 C C . GLU A 1 74 ? -18.758 -3.276 13.218 1.00 88.56 74 GLU A C 1
ATOM 610 O O . GLU A 1 74 ? -17.801 -3.775 13.816 1.00 88.56 74 GLU A O 1
ATOM 615 N N . ARG A 1 75 ? -19.990 -3.261 13.727 1.00 89.75 75 ARG A N 1
ATOM 616 C CA . ARG A 1 75 ? -20.323 -3.897 14.997 1.00 89.75 75 ARG A CA 1
ATOM 617 C C . ARG A 1 75 ? -20.250 -5.413 14.883 1.00 89.75 75 ARG A C 1
ATOM 619 O O . ARG A 1 75 ? -20.723 -6.008 13.921 1.00 89.75 75 ARG A O 1
ATOM 626 N N . LEU A 1 76 ? -19.664 -6.033 15.897 1.00 88.94 76 LEU A N 1
ATOM 627 C CA . LEU A 1 76 ? -19.488 -7.470 15.974 1.00 88.94 76 LEU A CA 1
ATOM 628 C C . LEU A 1 76 ? -20.467 -8.059 16.998 1.00 88.94 76 LEU A C 1
ATOM 630 O O . LEU A 1 76 ? -20.227 -8.015 18.202 1.00 88.94 76 LEU A O 1
ATOM 634 N N . ASP A 1 77 ? -21.574 -8.627 16.520 1.00 82.50 77 ASP A N 1
ATOM 635 C CA . ASP A 1 77 ? -22.651 -9.106 17.401 1.00 82.50 77 ASP A CA 1
ATOM 636 C C . ASP A 1 77 ? -22.327 -10.427 18.121 1.00 82.50 77 ASP A C 1
ATOM 638 O O . ASP A 1 77 ? -22.905 -10.726 19.165 1.00 82.50 77 ASP A O 1
ATOM 642 N N . LYS A 1 78 ? -21.410 -11.243 17.578 1.00 78.12 78 LYS A N 1
ATOM 643 C CA . LYS A 1 78 ? -21.044 -12.566 18.125 1.00 78.12 78 LYS A CA 1
ATOM 644 C C . LYS A 1 78 ? -19.524 -12.795 18.110 1.00 78.12 78 LYS A C 1
ATOM 646 O O . LYS A 1 78 ? -19.025 -13.502 17.234 1.00 78.12 78 LYS A O 1
ATOM 651 N N . PRO A 1 79 ? -18.776 -12.255 19.087 1.00 69.06 79 PRO A N 1
ATOM 652 C CA . PRO A 1 79 ? -17.311 -12.337 19.119 1.00 69.06 79 PRO A CA 1
ATOM 653 C C . PRO A 1 79 ? -16.724 -13.731 19.280 1.00 69.06 79 PRO A C 1
ATOM 655 O O . PRO A 1 79 ? -15.615 -13.976 18.821 1.00 69.06 79 PRO A O 1
ATOM 658 N N . LEU A 1 80 ? -17.473 -14.645 19.891 1.00 69.00 80 LEU A N 1
ATOM 659 C CA . LEU A 1 80 ? -17.062 -16.035 20.103 1.00 69.00 80 LEU A CA 1
ATOM 660 C C . LEU A 1 80 ? -17.636 -16.987 19.035 1.00 69.00 80 LEU A C 1
ATOM 662 O O . LEU A 1 80 ? -17.617 -18.203 19.208 1.00 69.00 80 LEU A O 1
ATOM 666 N N . GLY A 1 81 ? -18.198 -16.445 17.948 1.00 67.88 81 GLY A N 1
ATOM 667 C CA . GLY A 1 81 ? -18.683 -17.233 16.815 1.00 67.88 81 GLY A CA 1
ATOM 668 C C . GLY A 1 81 ? -17.552 -17.760 15.922 1.00 67.88 81 GLY A C 1
ATOM 669 O O . GLY A 1 81 ? -16.382 -17.451 16.113 1.00 67.88 81 GLY A O 1
ATOM 670 N N . LYS A 1 82 ? -17.906 -18.523 14.878 1.00 62.38 82 LYS A N 1
ATOM 671 C CA . LYS A 1 82 ? -16.948 -19.053 13.880 1.00 62.38 82 LYS A CA 1
ATOM 672 C C . LYS A 1 82 ? -16.245 -17.974 13.035 1.00 62.38 82 LYS A C 1
ATOM 674 O O . LYS A 1 82 ? -15.334 -18.297 12.281 1.00 62.38 82 LYS A O 1
ATOM 679 N N . SER A 1 83 ? -16.690 -16.720 13.091 1.00 67.50 83 SER A N 1
ATOM 680 C CA . SER A 1 83 ? -16.121 -15.626 12.301 1.00 67.50 83 SER A CA 1
ATOM 681 C C . SER A 1 83 ? -14.836 -15.093 12.931 1.00 67.50 83 SER A C 1
ATOM 683 O O . SER A 1 83 ? -14.821 -14.765 14.115 1.00 67.50 83 SER A O 1
ATOM 685 N N . ASN A 1 84 ? -13.786 -14.921 12.127 1.00 79.06 84 ASN A N 1
ATOM 686 C CA . ASN A 1 84 ? -12.533 -14.327 12.588 1.00 79.06 84 ASN A CA 1
ATOM 687 C C . ASN A 1 84 ? -12.747 -12.890 13.101 1.00 79.06 84 ASN A C 1
ATOM 689 O O . ASN A 1 84 ? -13.319 -12.045 12.406 1.00 79.06 84 ASN A O 1
ATOM 693 N N . ILE A 1 85 ? -12.244 -12.617 14.310 1.00 85.19 85 ILE A N 1
ATOM 694 C CA . ILE A 1 85 ? -12.281 -11.291 14.951 1.00 85.19 85 ILE A CA 1
ATOM 695 C C . ILE A 1 85 ? -11.486 -10.273 14.121 1.00 85.19 85 ILE A C 1
ATOM 697 O O . ILE A 1 85 ? -11.940 -9.152 13.912 1.00 85.19 85 ILE A O 1
ATOM 701 N N . PHE A 1 86 ? -10.329 -10.690 13.602 1.00 85.38 86 PHE A N 1
ATOM 702 C CA . PHE A 1 86 ? -9.523 -9.901 12.676 1.00 85.38 86 PHE A CA 1
ATOM 703 C C . PHE A 1 86 ? -9.684 -10.458 11.257 1.00 85.38 86 PHE A C 1
ATOM 705 O O . PHE A 1 86 ? -9.444 -11.653 11.052 1.00 85.38 86 PHE A O 1
ATOM 712 N N . PRO A 1 87 ? -10.105 -9.638 10.284 1.00 79.75 87 PRO A N 1
ATOM 713 C CA . PRO A 1 87 ? -10.281 -10.087 8.913 1.00 79.75 87 PRO A CA 1
ATOM 714 C C . PRO A 1 87 ? -8.929 -10.358 8.241 1.00 79.75 87 PRO A C 1
ATOM 716 O O . PRO A 1 87 ? -7.911 -9.744 8.554 1.00 79.75 87 PRO A O 1
ATOM 719 N N . VAL A 1 88 ? -8.916 -11.286 7.284 1.00 81.25 88 VAL A N 1
ATOM 720 C CA . VAL A 1 88 ? -7.730 -11.582 6.470 1.00 81.25 88 VAL A CA 1
ATOM 721 C C . VAL A 1 88 ? -7.726 -10.641 5.265 1.00 81.25 88 VAL A C 1
ATOM 723 O O . VAL A 1 88 ? -8.248 -10.972 4.205 1.00 81.25 88 VAL A O 1
ATOM 726 N N . LEU A 1 89 ? -7.189 -9.437 5.449 1.00 76.88 89 LEU A N 1
ATOM 727 C CA . LEU A 1 89 ? -7.344 -8.335 4.488 1.00 76.88 89 LEU A CA 1
ATOM 728 C C . LEU A 1 89 ? -6.358 -8.367 3.315 1.00 76.88 89 LEU A C 1
ATOM 730 O O . LEU A 1 89 ? -6.619 -7.770 2.279 1.00 76.88 89 LEU A O 1
ATOM 734 N N . TRP A 1 90 ? -5.240 -9.079 3.450 1.00 75.50 90 TRP A N 1
ATOM 735 C CA . TRP A 1 90 ? -4.168 -9.079 2.451 1.00 75.50 90 TRP A CA 1
ATOM 736 C C . TRP A 1 90 ? -4.529 -9.788 1.141 1.00 75.50 90 TRP A C 1
ATOM 738 O O . TRP A 1 90 ? -3.819 -9.627 0.161 1.00 75.50 90 TRP A O 1
ATOM 748 N N . HIS A 1 91 ? -5.634 -10.534 1.076 1.00 81.62 91 HIS A N 1
ATOM 749 C CA . HIS A 1 91 ? -6.061 -11.199 -0.161 1.00 81.62 91 HIS A CA 1
ATOM 750 C C . HIS A 1 91 ? -6.926 -10.319 -1.067 1.00 81.62 91 HIS A C 1
ATOM 752 O O . HIS A 1 91 ? -7.056 -10.622 -2.246 1.00 81.62 91 HIS A O 1
ATOM 758 N N . ASN A 1 92 ? -7.572 -9.279 -0.533 1.00 88.38 92 ASN A N 1
ATOM 759 C CA . ASN A 1 92 ? -8.551 -8.502 -1.289 1.00 88.38 92 ASN A CA 1
ATOM 760 C C . ASN A 1 92 ? -8.677 -7.087 -0.715 1.00 88.38 92 ASN A C 1
ATOM 762 O O . ASN A 1 92 ? -9.212 -6.890 0.377 1.00 88.38 92 ASN A O 1
ATOM 766 N N . TYR A 1 93 ? -8.234 -6.104 -1.492 1.00 89.25 93 TYR A N 1
ATOM 767 C CA . TYR A 1 93 ? -8.272 -4.681 -1.161 1.00 89.25 93 TYR A CA 1
ATOM 768 C C . TYR A 1 93 ? -9.555 -3.999 -1.661 1.00 89.25 93 TYR A C 1
ATOM 770 O O . TYR A 1 93 ? -9.661 -2.775 -1.642 1.00 89.25 93 TYR A O 1
ATOM 778 N N . MET A 1 94 ? -10.551 -4.789 -2.076 1.00 90.81 94 MET A N 1
ATOM 779 C CA . MET A 1 94 ? -11.915 -4.366 -2.400 1.00 90.81 94 MET A CA 1
ATOM 780 C C . MET A 1 94 ? -12.000 -3.230 -3.430 1.00 90.81 94 MET A C 1
ATOM 782 O O . MET A 1 94 ? -12.888 -2.385 -3.350 1.00 90.81 94 MET A O 1
ATOM 786 N N . GLY A 1 95 ? -11.080 -3.203 -4.394 1.00 90.75 95 GLY A N 1
ATOM 787 C CA . GLY A 1 95 ? -11.018 -2.184 -5.436 1.00 90.75 95 GLY A CA 1
ATOM 788 C C . GLY A 1 95 ? -10.371 -0.878 -4.982 1.00 90.75 95 GLY A C 1
ATOM 789 O O . GLY A 1 95 ? -10.561 0.137 -5.654 1.00 90.75 95 GLY A O 1
ATOM 790 N N . LYS A 1 96 ? -9.624 -0.870 -3.862 1.00 90.69 96 LYS A N 1
ATOM 791 C CA . LYS A 1 96 ? -8.880 0.313 -3.405 1.00 90.69 96 LYS A CA 1
ATOM 792 C C . LYS A 1 96 ? -8.083 0.894 -4.572 1.00 90.69 96 LYS A C 1
ATOM 794 O O . LYS A 1 96 ? -7.333 0.179 -5.234 1.00 90.69 96 LYS A O 1
ATOM 799 N N . ILE A 1 97 ? -8.230 2.197 -4.779 1.00 92.94 97 ILE A N 1
ATOM 800 C CA . ILE A 1 97 ? -7.412 2.940 -5.730 1.00 92.94 97 ILE A CA 1
ATOM 801 C C . ILE A 1 97 ? -6.048 3.169 -5.081 1.00 92.94 97 ILE A C 1
ATOM 803 O O . ILE A 1 97 ? -5.978 3.666 -3.956 1.00 92.94 97 ILE A O 1
ATOM 807 N N . ALA A 1 98 ? -4.990 2.755 -5.767 1.00 91.56 98 ALA A N 1
ATOM 808 C CA . ALA A 1 98 ? -3.614 2.984 -5.364 1.00 91.56 98 ALA A CA 1
ATOM 809 C C . ALA A 1 98 ? -2.950 3.910 -6.379 1.00 91.56 98 ALA A C 1
ATOM 811 O O . ALA A 1 98 ? -2.845 3.565 -7.562 1.00 91.56 98 ALA A O 1
ATOM 812 N N . LEU A 1 99 ? -2.498 5.073 -5.910 1.00 92.50 99 LEU A N 1
ATOM 813 C CA . LEU A 1 99 ? -1.710 5.971 -6.741 1.00 92.50 99 LEU A CA 1
ATOM 814 C C . LEU A 1 99 ? -0.333 5.353 -6.974 1.00 92.50 99 LEU A C 1
ATOM 816 O O . LEU A 1 99 ? 0.326 4.908 -6.029 1.00 92.50 99 LEU A O 1
ATOM 820 N N . THR A 1 100 ? 0.098 5.310 -8.228 1.00 90.06 100 THR A N 1
ATOM 821 C CA . THR A 1 100 ? 1.359 4.689 -8.609 1.00 90.06 100 THR A CA 1
ATOM 822 C C . THR A 1 100 ? 2.145 5.554 -9.580 1.00 90.06 100 THR A C 1
ATOM 824 O O . THR A 1 100 ? 1.576 6.261 -10.407 1.00 90.06 100 THR A O 1
ATOM 827 N N . LEU A 1 101 ? 3.468 5.498 -9.457 1.00 89.19 101 LEU A N 1
ATOM 828 C CA . LEU A 1 101 ? 4.409 6.149 -10.360 1.00 89.19 101 LEU A CA 1
ATOM 829 C C . LEU A 1 101 ? 5.451 5.163 -10.832 1.00 89.19 101 LEU A C 1
ATOM 831 O O . LEU A 1 101 ? 5.884 4.289 -10.073 1.00 89.19 101 LEU A O 1
ATOM 835 N N . ASP A 1 102 ? 5.878 5.353 -12.072 1.00 86.81 102 ASP A N 1
ATOM 836 C CA . ASP A 1 102 ? 6.841 4.501 -12.726 1.00 86.81 102 ASP A CA 1
ATOM 837 C C . ASP A 1 102 ? 8.151 5.206 -13.046 1.00 86.81 102 ASP A C 1
ATOM 839 O O . ASP A 1 102 ? 8.215 6.347 -13.487 1.00 86.81 102 ASP A O 1
ATOM 843 N N . HIS A 1 103 ? 9.234 4.468 -12.828 1.00 86.50 103 HIS A N 1
ATOM 844 C CA . HIS A 1 103 ? 10.551 4.847 -13.302 1.00 86.50 103 HIS A CA 1
ATOM 845 C C . HIS A 1 103 ? 10.787 4.181 -14.660 1.00 86.50 103 HIS A C 1
ATOM 847 O O . HIS A 1 103 ? 11.056 2.976 -14.716 1.00 86.50 103 HIS A O 1
ATOM 853 N N . LEU A 1 104 ? 10.650 4.949 -15.743 1.00 87.62 104 LEU A N 1
ATOM 854 C CA . LEU A 1 104 ? 10.751 4.474 -17.127 1.00 87.62 104 LEU A CA 1
ATOM 855 C C . LEU A 1 104 ? 12.197 4.139 -17.524 1.00 87.62 104 LEU A C 1
ATOM 857 O O . LEU A 1 104 ? 12.866 4.899 -18.215 1.00 87.62 104 LEU A O 1
ATOM 861 N N . VAL A 1 105 ? 12.679 2.979 -17.08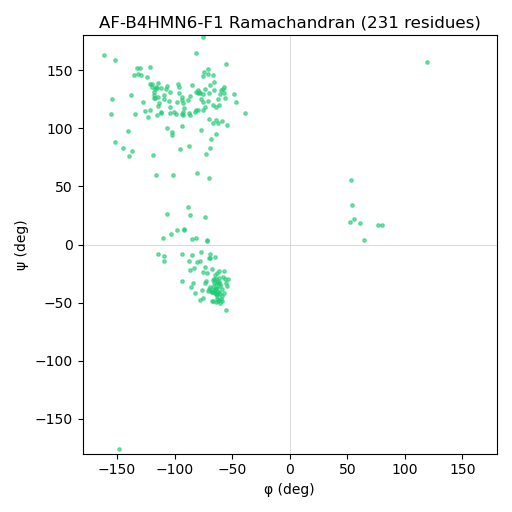3 1.00 85.81 105 VAL A N 1
ATOM 862 C CA . VAL A 1 105 ? 13.997 2.443 -17.430 1.00 85.81 105 VAL A CA 1
ATOM 863 C C . VAL A 1 105 ? 13.856 1.021 -17.954 1.00 85.81 105 VAL A C 1
ATOM 865 O O . VAL A 1 105 ? 13.355 0.129 -17.265 1.00 85.81 105 VAL A O 1
ATOM 868 N N . GLU A 1 106 ? 14.342 0.783 -19.169 1.00 87.69 106 GLU A N 1
ATOM 869 C CA . GLU A 1 106 ? 14.431 -0.558 -19.744 1.00 87.69 106 GLU A CA 1
ATOM 870 C C . GLU A 1 106 ? 15.432 -1.434 -18.963 1.00 87.69 106 GLU A C 1
ATOM 872 O O . GLU A 1 106 ? 16.491 -0.947 -18.563 1.00 87.69 106 GLU A O 1
ATOM 877 N N . PRO A 1 107 ? 15.145 -2.732 -18.730 1.00 87.19 107 PRO A N 1
ATOM 878 C CA . PRO A 1 107 ? 13.942 -3.492 -19.106 1.00 87.19 107 PRO A CA 1
ATOM 879 C C . PRO A 1 107 ? 12.841 -3.506 -18.016 1.00 87.19 107 PRO A C 1
ATOM 881 O O . PRO A 1 107 ? 11.927 -4.336 -18.043 1.00 87.19 107 PRO A O 1
ATOM 884 N N . LEU A 1 108 ? 12.946 -2.642 -17.004 1.00 85.19 108 LEU A N 1
ATOM 885 C CA . LEU A 1 108 ? 12.151 -2.688 -15.772 1.00 85.19 108 LEU A CA 1
ATOM 886 C C . LEU A 1 108 ? 10.734 -2.141 -15.974 1.00 85.19 108 LEU A C 1
ATOM 888 O O . LEU A 1 108 ? 9.769 -2.791 -15.571 1.00 85.19 108 LEU A O 1
ATOM 892 N N . SER A 1 109 ? 10.617 -0.981 -16.612 1.00 88.06 109 SER A N 1
ATOM 893 C CA . SER A 1 109 ? 9.357 -0.327 -16.975 1.00 88.06 109 SER A CA 1
ATOM 894 C C . SER A 1 109 ? 9.616 0.560 -18.186 1.00 88.06 109 SER A C 1
ATOM 896 O O . SER A 1 109 ? 10.536 1.368 -18.158 1.00 88.06 109 SER A O 1
ATOM 898 N N . PHE A 1 110 ? 8.866 0.387 -19.267 1.00 89.44 110 PHE A N 1
ATOM 899 C CA . PHE A 1 110 ? 9.023 1.176 -20.487 1.00 89.44 110 PHE A CA 1
ATOM 900 C C . PHE A 1 110 ? 7.771 1.093 -21.353 1.00 89.44 110 PHE A C 1
ATOM 902 O O . PHE A 1 110 ? 6.942 0.192 -21.209 1.00 89.44 110 PHE A O 1
ATOM 909 N N . TYR A 1 111 ? 7.641 2.023 -22.292 1.00 90.38 111 TYR A N 1
ATOM 910 C CA . TYR A 1 111 ? 6.591 1.958 -23.293 1.00 90.38 111 TYR A CA 1
ATOM 911 C C . TYR A 1 111 ? 7.115 1.335 -24.577 1.00 90.38 111 TYR A C 1
ATOM 913 O O . TYR A 1 111 ? 8.121 1.774 -25.124 1.00 90.38 111 TYR A O 1
ATOM 921 N N . TRP A 1 112 ? 6.384 0.359 -25.094 1.00 90.94 112 TRP A N 1
ATOM 922 C CA . TRP A 1 112 ? 6.640 -0.238 -26.394 1.00 90.94 112 TRP A CA 1
ATOM 923 C C . TRP A 1 112 ? 5.476 0.053 -27.333 1.00 90.94 112 TRP A C 1
ATOM 925 O O . TRP A 1 112 ? 4.312 -0.088 -26.955 1.00 90.94 112 TRP A O 1
ATOM 935 N N . THR A 1 113 ? 5.788 0.454 -28.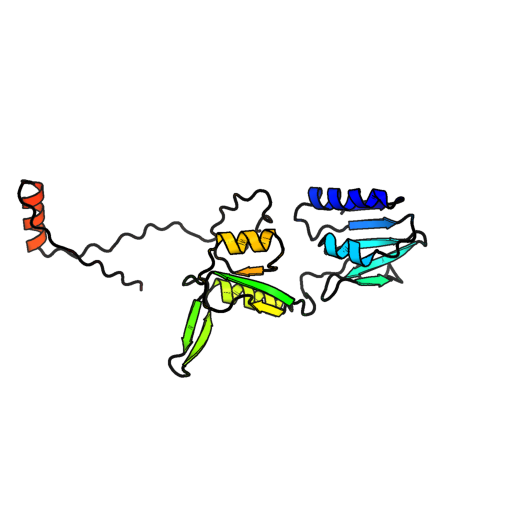559 1.00 93.88 113 THR A N 1
ATOM 936 C CA . THR A 1 113 ? 4.783 0.653 -29.602 1.00 93.88 113 THR A CA 1
ATOM 937 C C . THR A 1 113 ? 4.651 -0.624 -30.410 1.00 93.88 113 THR A C 1
ATOM 939 O O . THR A 1 113 ? 5.623 -1.094 -30.999 1.00 93.88 113 THR A O 1
ATOM 942 N N . ASP A 1 114 ? 3.440 -1.172 -30.449 1.00 92.38 114 ASP A N 1
ATOM 943 C CA . ASP A 1 114 ? 3.134 -2.336 -31.269 1.00 92.38 114 ASP A CA 1
ATOM 944 C C . ASP A 1 114 ? 3.297 -1.982 -32.757 1.00 92.38 114 ASP A C 1
ATOM 946 O O . ASP A 1 114 ? 2.573 -1.114 -33.248 1.00 92.38 114 ASP A O 1
ATOM 950 N N . PRO A 1 115 ? 4.212 -2.631 -33.500 1.00 93.44 115 PRO A N 1
ATOM 951 C CA . PRO A 1 115 ? 4.476 -2.286 -34.892 1.00 93.44 115 PRO A CA 1
ATOM 952 C C . PRO A 1 115 ? 3.294 -2.602 -35.816 1.00 93.44 115 PRO A C 1
ATOM 954 O O . PRO A 1 115 ? 3.208 -2.035 -36.900 1.00 93.44 115 PRO A O 1
ATOM 957 N N . SER A 1 116 ? 2.386 -3.496 -35.410 1.00 95.56 116 SER A N 1
ATOM 958 C CA . SER A 1 116 ? 1.219 -3.876 -36.212 1.00 95.56 116 SER A CA 1
ATOM 959 C C . SER A 1 116 ? 0.032 -2.931 -36.023 1.00 95.56 116 SER A C 1
ATOM 961 O O . SER A 1 116 ? -0.681 -2.640 -36.980 1.00 95.56 116 SER A O 1
ATOM 963 N N . THR A 1 117 ? -0.175 -2.430 -34.801 1.00 95.62 117 THR A N 1
ATOM 964 C CA . THR A 1 117 ? -1.343 -1.603 -34.445 1.00 95.62 117 THR A CA 1
ATOM 965 C C . THR A 1 117 ? -1.002 -0.135 -34.194 1.00 95.62 117 THR A C 1
ATOM 967 O O . THR A 1 117 ? -1.902 0.691 -34.073 1.00 95.62 117 THR A O 1
ATOM 970 N N . ASN A 1 118 ? 0.288 0.200 -34.112 1.00 93.00 118 ASN A N 1
ATOM 971 C CA . ASN A 1 118 ? 0.817 1.500 -33.696 1.00 93.00 118 ASN A CA 1
ATOM 972 C C . ASN A 1 118 ? 0.322 1.954 -32.305 1.00 93.00 118 ASN A C 1
ATOM 974 O O . ASN A 1 118 ? 0.321 3.142 -31.982 1.00 93.00 118 ASN A O 1
ATOM 978 N N . VAL A 1 119 ? -0.115 1.007 -31.466 1.00 93.94 119 VAL A N 1
ATOM 979 C CA . VAL A 1 119 ? -0.600 1.274 -30.108 1.00 93.94 119 VAL A CA 1
ATOM 980 C C . VAL A 1 119 ? 0.572 1.241 -29.134 1.00 93.94 119 VAL A C 1
ATOM 982 O O . VAL A 1 119 ? 1.280 0.238 -29.026 1.00 93.94 119 VAL A O 1
ATOM 985 N N . LYS A 1 120 ? 0.748 2.329 -28.381 1.00 90.06 120 LYS A N 1
ATOM 986 C CA . LYS A 1 120 ? 1.725 2.421 -27.291 1.00 90.06 120 LYS A CA 1
ATOM 987 C C . LYS A 1 120 ? 1.210 1.643 -26.078 1.00 90.06 120 LYS A C 1
ATOM 989 O O . LYS A 1 120 ? 0.123 1.919 -25.578 1.00 90.06 120 LYS A O 1
ATOM 994 N N . ARG A 1 121 ? 1.984 0.668 -25.604 1.00 90.75 121 ARG A N 1
ATOM 995 C CA . ARG A 1 121 ? 1.670 -0.167 -24.438 1.00 90.75 121 ARG A CA 1
ATOM 996 C C . ARG A 1 121 ? 2.738 -0.007 -23.373 1.00 90.75 121 ARG A C 1
ATOM 998 O O . ARG A 1 121 ? 3.927 -0.005 -23.681 1.00 90.75 121 ARG A O 1
ATOM 1005 N N . HIS A 1 122 ? 2.309 0.092 -22.123 1.00 89.81 122 HIS A N 1
ATOM 1006 C CA . HIS A 1 122 ? 3.209 0.047 -20.977 1.00 89.81 122 HIS A CA 1
ATOM 1007 C C . HIS A 1 122 ? 3.610 -1.405 -20.711 1.00 89.81 122 HIS A C 1
ATOM 1009 O O . HIS A 1 122 ? 2.773 -2.308 -20.714 1.00 89.81 122 HIS A O 1
ATOM 1015 N N . THR A 1 123 ? 4.904 -1.656 -20.569 1.00 90.81 123 THR A N 1
ATOM 1016 C CA . THR A 1 123 ? 5.471 -2.986 -20.359 1.00 90.81 123 THR A CA 1
ATOM 1017 C C . THR A 1 123 ? 6.733 -2.885 -19.500 1.00 90.81 123 THR A C 1
ATOM 1019 O O . THR A 1 123 ? 7.085 -1.823 -18.999 1.00 90.81 123 THR A O 1
ATOM 1022 N N . GLY A 1 124 ? 7.407 -4.011 -19.297 1.00 89.75 124 GLY A N 1
ATOM 1023 C CA . GLY A 1 124 ? 8.574 -4.135 -18.433 1.00 89.75 124 GLY A CA 1
ATOM 1024 C C . GLY A 1 124 ? 8.334 -5.127 -17.305 1.00 89.75 124 GLY A C 1
ATOM 1025 O O . GLY A 1 124 ? 7.194 -5.457 -16.966 1.00 89.75 124 GLY A O 1
ATOM 1026 N N . TYR A 1 125 ? 9.423 -5.660 -16.762 1.00 88.25 125 TYR A N 1
ATOM 1027 C CA . TYR A 1 125 ? 9.358 -6.701 -15.740 1.00 88.25 125 TYR A CA 1
ATOM 1028 C C . TYR A 1 125 ? 8.689 -6.215 -14.443 1.00 88.25 125 TYR A C 1
ATOM 1030 O O . TYR A 1 125 ? 7.768 -6.864 -13.948 1.00 88.25 125 TYR A O 1
ATOM 1038 N N . ILE A 1 126 ? 9.111 -5.059 -13.918 1.00 86.50 126 ILE A N 1
ATOM 1039 C CA . ILE A 1 126 ? 8.583 -4.502 -12.663 1.00 86.50 126 ILE A CA 1
ATOM 1040 C C . ILE A 1 126 ? 7.154 -4.001 -12.862 1.00 86.50 126 ILE A C 1
ATOM 1042 O O . ILE A 1 126 ? 6.309 -4.253 -12.008 1.00 86.50 126 ILE A O 1
ATOM 1046 N N . TYR A 1 127 ? 6.863 -3.366 -14.003 1.00 89.56 127 TYR A N 1
ATOM 1047 C CA . TYR A 1 127 ? 5.500 -2.952 -14.339 1.00 89.56 127 TYR A CA 1
ATOM 1048 C C . TYR A 1 127 ? 4.533 -4.143 -14.291 1.00 89.56 127 TYR A C 1
ATOM 1050 O O . TYR A 1 127 ? 3.600 -4.144 -13.494 1.00 89.56 127 TYR A O 1
ATOM 1058 N N . LYS A 1 128 ? 4.816 -5.210 -15.054 1.00 91.88 128 LYS A N 1
ATOM 1059 C CA . LYS A 1 128 ? 3.969 -6.414 -15.088 1.00 91.88 128 LYS A CA 1
ATOM 1060 C C . LYS A 1 128 ? 3.817 -7.062 -13.720 1.00 91.88 128 LYS A C 1
ATOM 1062 O O . LYS A 1 128 ? 2.741 -7.547 -13.394 1.00 91.88 128 LYS A O 1
ATOM 1067 N N . LEU A 1 129 ? 4.881 -7.079 -12.922 1.00 89.38 129 LEU A N 1
ATOM 1068 C CA . LEU A 1 129 ? 4.818 -7.608 -11.568 1.00 89.38 129 LEU A CA 1
ATOM 1069 C C . LEU A 1 129 ? 3.812 -6.842 -10.708 1.00 89.38 129 LEU A C 1
ATOM 1071 O O . LEU A 1 129 ? 2.974 -7.462 -10.056 1.00 89.38 129 LEU A O 1
ATOM 1075 N N . ILE A 1 130 ? 3.899 -5.512 -10.702 1.00 89.75 130 ILE A N 1
ATOM 1076 C CA . ILE A 1 130 ? 3.032 -4.665 -9.879 1.00 89.75 130 ILE A CA 1
ATOM 1077 C C . ILE A 1 130 ? 1.590 -4.719 -10.384 1.00 89.75 130 ILE A C 1
ATOM 1079 O O . ILE A 1 130 ? 0.673 -4.830 -9.572 1.00 89.75 130 ILE A O 1
ATOM 1083 N N . THR A 1 131 ? 1.378 -4.726 -11.701 1.00 91.94 131 THR A N 1
ATOM 1084 C CA . THR A 1 131 ? 0.047 -4.903 -12.295 1.00 91.94 131 THR A CA 1
ATOM 1085 C C . THR A 1 131 ? -0.559 -6.252 -11.915 1.00 91.94 131 THR A C 1
ATOM 1087 O O . THR A 1 131 ? -1.680 -6.288 -11.419 1.00 91.94 131 THR A O 1
ATOM 1090 N N . ASN A 1 132 ? 0.195 -7.349 -12.035 1.00 93.31 132 ASN A N 1
ATOM 1091 C CA . ASN A 1 132 ? -0.281 -8.679 -11.647 1.00 93.31 132 ASN A CA 1
ATOM 1092 C C . ASN A 1 132 ? -0.612 -8.755 -10.150 1.00 93.31 132 ASN A C 1
ATOM 1094 O O . ASN A 1 132 ? -1.617 -9.349 -9.769 1.00 93.31 132 ASN A O 1
ATOM 1098 N N . PHE A 1 133 ? 0.219 -8.150 -9.295 1.00 91.06 133 PHE A N 1
ATOM 1099 C CA . PHE A 1 133 ? -0.069 -8.041 -7.866 1.00 91.06 133 PHE A CA 1
ATOM 1100 C C . PHE A 1 133 ? -1.385 -7.287 -7.634 1.00 91.06 133 PHE A C 1
ATOM 1102 O O . PHE A 1 133 ? -2.255 -7.763 -6.908 1.00 91.06 133 PHE A O 1
ATOM 1109 N N . ALA A 1 134 ? -1.570 -6.137 -8.281 1.00 92.69 134 ALA A N 1
ATOM 1110 C CA . ALA A 1 134 ? -2.785 -5.350 -8.132 1.00 92.69 134 ALA A CA 1
ATOM 1111 C C . ALA A 1 134 ? -4.038 -6.119 -8.580 1.00 92.69 134 ALA A C 1
ATOM 1113 O O . ALA A 1 134 ? -5.039 -6.124 -7.864 1.00 92.69 134 ALA A O 1
ATOM 1114 N N . GLU A 1 135 ? -3.963 -6.834 -9.702 1.00 93.94 135 GLU A N 1
ATOM 1115 C CA . GLU A 1 135 ? -5.051 -7.677 -10.204 1.00 93.94 135 GLU A CA 1
ATOM 1116 C C . GLU A 1 135 ? -5.400 -8.808 -9.229 1.00 93.94 135 GLU A C 1
ATOM 1118 O O . GLU A 1 135 ? -6.567 -8.985 -8.875 1.00 93.94 135 GLU A O 1
ATOM 1123 N N . GLN A 1 136 ? -4.396 -9.540 -8.732 1.00 93.38 136 GLN A N 1
ATOM 1124 C CA . GLN A 1 136 ? -4.596 -10.646 -7.786 1.00 93.38 136 GLN A CA 1
ATOM 1125 C C . GLN A 1 136 ? -5.226 -10.193 -6.468 1.00 93.38 136 GLN A C 1
ATOM 1127 O O . GLN A 1 136 ? -5.980 -10.943 -5.848 1.00 93.38 136 GLN A O 1
ATOM 1132 N N . HIS A 1 137 ? -4.921 -8.967 -6.051 1.00 91.06 137 HIS A N 1
ATOM 1133 C CA . HIS A 1 137 ? -5.336 -8.414 -4.772 1.00 91.06 137 HIS A CA 1
ATOM 1134 C C . HIS A 1 137 ? -6.502 -7.419 -4.887 1.00 91.06 137 HIS A C 1
ATOM 1136 O O . HIS A 1 137 ? -6.870 -6.803 -3.886 1.00 91.06 137 HIS A O 1
ATOM 1142 N N . ASN A 1 138 ? -7.134 -7.297 -6.061 1.00 94.06 138 ASN A N 1
ATOM 1143 C CA . ASN A 1 138 ? -8.256 -6.388 -6.319 1.00 94.06 138 ASN A CA 1
ATOM 1144 C C . ASN A 1 138 ? -7.933 -4.932 -5.924 1.00 94.06 138 ASN A C 1
ATOM 1146 O O . ASN A 1 138 ? -8.612 -4.319 -5.095 1.00 94.06 138 ASN A O 1
ATOM 1150 N N . ILE A 1 139 ? -6.843 -4.410 -6.482 1.00 94.12 139 ILE A N 1
ATOM 1151 C CA . ILE A 1 139 ? -6.380 -3.026 -6.360 1.00 94.12 139 ILE A CA 1
ATOM 1152 C C . ILE A 1 139 ? -6.528 -2.363 -7.730 1.00 94.12 139 ILE A C 1
ATOM 1154 O O . ILE A 1 139 ? -6.123 -2.922 -8.747 1.00 94.12 139 ILE A O 1
ATOM 1158 N N . THR A 1 140 ? -7.057 -1.144 -7.755 1.00 94.50 140 THR A N 1
ATOM 1159 C CA . THR A 1 140 ? -7.119 -0.325 -8.969 1.00 94.50 140 THR A CA 1
ATOM 1160 C C . THR A 1 140 ? -5.890 0.576 -9.013 1.00 94.50 140 THR A C 1
ATOM 1162 O O . THR A 1 140 ? -5.756 1.473 -8.185 1.00 94.50 140 THR A O 1
ATOM 1165 N N . LEU A 1 141 ? -4.979 0.354 -9.959 1.00 92.81 141 LEU A N 1
ATOM 1166 C CA . LEU A 1 141 ? -3.807 1.217 -10.129 1.00 92.81 141 LEU A CA 1
ATOM 1167 C C . LEU A 1 141 ? -4.184 2.493 -10.886 1.00 92.81 141 LEU A C 1
ATOM 1169 O O . LEU A 1 141 ? -4.779 2.422 -11.961 1.00 92.81 141 LEU A O 1
ATOM 1173 N N . LEU A 1 142 ? -3.798 3.649 -10.346 1.00 92.44 142 LEU A N 1
ATOM 1174 C CA . LEU A 1 142 ? -3.895 4.938 -11.027 1.00 92.44 142 LEU A CA 1
ATOM 1175 C C . LEU A 1 142 ? -2.486 5.484 -11.247 1.00 92.44 142 LEU A C 1
ATOM 1177 O O . LEU A 1 142 ? -1.792 5.813 -10.288 1.00 92.44 142 LEU A O 1
ATOM 1181 N N . LEU A 1 143 ? -2.056 5.530 -12.508 1.00 86.44 143 LEU A N 1
ATOM 1182 C CA . LEU A 1 143 ? -0.719 5.983 -12.884 1.00 86.44 143 LEU A CA 1
ATOM 1183 C C . LEU A 1 143 ? -0.682 7.521 -12.892 1.00 86.44 143 LEU A C 1
ATOM 1185 O O . LEU A 1 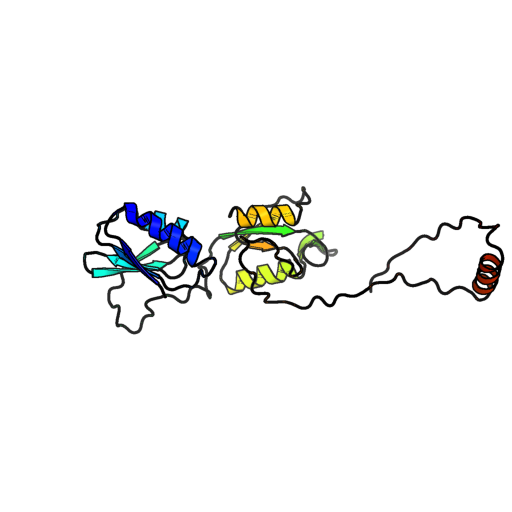143 ? -1.383 8.150 -13.681 1.00 86.44 143 LEU A O 1
ATOM 1189 N N . ASP A 1 144 ? 0.116 8.114 -12.005 1.00 74.81 144 ASP A N 1
ATOM 1190 C CA . ASP A 1 144 ? 0.150 9.558 -11.714 1.00 74.81 144 ASP A CA 1
ATOM 1191 C C . ASP A 1 144 ? 1.113 10.350 -12.616 1.00 74.81 144 ASP A C 1
ATOM 1193 O O . ASP A 1 144 ? 1.731 11.321 -12.190 1.00 74.81 144 ASP A O 1
ATOM 1197 N N . SER A 1 145 ? 1.316 9.953 -13.875 1.00 66.38 145 SER A N 1
ATOM 1198 C CA . SER A 1 145 ? 2.204 10.716 -14.765 1.00 66.38 145 SER A CA 1
ATOM 1199 C C . SER A 1 145 ? 1.685 10.890 -16.186 1.00 66.38 145 SER A C 1
ATOM 1201 O O . SER A 1 145 ? 1.376 9.904 -16.861 1.00 66.38 145 SER A O 1
ATOM 1203 N N . PRO A 1 146 ? 1.663 12.136 -16.700 1.00 56.31 146 PRO A N 1
ATOM 1204 C CA . PRO A 1 146 ? 1.806 12.372 -18.122 1.00 56.31 146 PRO A CA 1
ATOM 1205 C C . PRO A 1 146 ? 3.261 12.078 -18.560 1.00 56.31 146 PRO A C 1
ATOM 1207 O O . PRO A 1 146 ? 4.205 12.320 -17.813 1.00 56.31 146 PRO A O 1
ATOM 1210 N N . PRO A 1 147 ? 3.471 11.572 -19.785 1.00 53.50 147 PRO A N 1
ATOM 1211 C CA . PRO A 1 147 ? 4.730 10.981 -20.263 1.00 53.50 147 PRO A CA 1
ATOM 1212 C C . PRO A 1 147 ? 5.880 11.975 -20.558 1.00 53.50 147 PRO A C 1
ATOM 1214 O O . PRO A 1 147 ? 6.726 11.664 -21.395 1.00 53.50 147 PRO A O 1
ATOM 1217 N N . SER A 1 148 ? 5.903 13.172 -19.959 1.00 55.38 148 SER A N 1
ATOM 1218 C CA . SER A 1 148 ? 6.784 14.274 -20.392 1.00 55.38 148 SER A CA 1
ATOM 1219 C C . SER A 1 148 ? 7.948 14.625 -19.465 1.00 55.38 148 SER A C 1
ATOM 1221 O O . SER A 1 148 ? 8.848 15.326 -19.917 1.00 55.38 148 SER A O 1
ATOM 1223 N N . GLU A 1 149 ? 7.974 14.159 -18.216 1.00 62.38 149 GLU A N 1
ATOM 1224 C CA . GLU A 1 149 ? 9.072 14.454 -17.287 1.00 62.38 149 GLU A CA 1
ATOM 1225 C C . GLU A 1 149 ? 9.711 13.148 -16.810 1.00 62.38 149 GLU A C 1
ATOM 1227 O O . GLU A 1 149 ? 9.064 12.315 -16.176 1.00 62.38 149 GLU A O 1
ATOM 1232 N N . GLU A 1 150 ? 10.983 12.940 -17.162 1.00 69.69 150 GLU A N 1
ATOM 1233 C CA . GLU A 1 150 ? 11.790 11.851 -16.613 1.00 69.69 150 GLU A CA 1
ATOM 1234 C C . GLU A 1 150 ? 11.963 12.083 -15.108 1.00 69.69 150 GLU A C 1
ATOM 1236 O O . GLU A 1 150 ? 12.836 12.832 -14.667 1.00 69.69 150 GLU A O 1
ATOM 1241 N N . MET A 1 151 ? 11.095 11.463 -14.309 1.00 79.38 151 MET A N 1
ATOM 1242 C CA . MET A 1 151 ? 11.168 11.554 -12.858 1.00 79.38 151 MET A CA 1
ATOM 1243 C C . MET A 1 151 ? 12.313 10.691 -12.341 1.00 79.38 151 MET A C 1
ATOM 1245 O O . MET A 1 151 ? 12.424 9.504 -12.665 1.00 79.38 151 MET A O 1
ATOM 1249 N N . SER A 1 152 ? 13.163 11.272 -11.496 1.00 84.62 152 SER A N 1
ATOM 1250 C CA . SER A 1 152 ? 14.244 10.505 -10.887 1.00 84.62 152 SER A CA 1
ATOM 1251 C C . SER A 1 152 ? 13.683 9.444 -9.936 1.00 84.62 152 SER A C 1
ATOM 1253 O O . SER A 1 152 ? 12.707 9.664 -9.218 1.00 84.62 152 SER A O 1
ATOM 1255 N N . GLN A 1 153 ? 14.344 8.291 -9.855 1.00 82.94 153 GLN A N 1
ATOM 1256 C CA . GLN A 1 153 ? 13.975 7.252 -8.891 1.00 82.94 153 GLN A CA 1
ATOM 1257 C C . GLN A 1 153 ? 13.925 7.769 -7.441 1.00 82.94 153 GLN A C 1
ATOM 1259 O O . GLN A 1 153 ? 13.084 7.324 -6.662 1.00 82.94 153 GLN A O 1
ATOM 1264 N N . MET A 1 154 ? 14.823 8.693 -7.076 1.00 82.88 154 MET A N 1
ATOM 1265 C CA . MET A 1 154 ? 14.866 9.274 -5.731 1.00 82.88 154 MET A CA 1
ATOM 1266 C C . MET A 1 154 ? 13.587 10.050 -5.418 1.00 82.88 154 MET A C 1
ATOM 1268 O O . MET A 1 154 ? 13.018 9.895 -4.343 1.00 82.88 154 MET A O 1
ATOM 1272 N N . GLU A 1 155 ? 13.099 10.827 -6.379 1.00 86.19 155 GLU A N 1
ATOM 1273 C CA . GLU A 1 155 ? 11.874 11.605 -6.232 1.00 86.19 155 GLU A CA 1
ATOM 1274 C C . GLU A 1 155 ? 10.649 10.706 -6.030 1.00 86.19 155 GLU A C 1
ATOM 1276 O O . GLU A 1 155 ? 9.874 10.926 -5.100 1.00 86.19 155 GLU A O 1
ATOM 1281 N N . ILE A 1 156 ? 10.523 9.628 -6.812 1.00 85.75 156 ILE A N 1
ATOM 1282 C CA . ILE A 1 156 ? 9.444 8.638 -6.642 1.00 85.75 156 ILE A CA 1
ATOM 1283 C C . ILE A 1 156 ? 9.460 8.061 -5.219 1.00 85.75 156 ILE A C 1
ATOM 1285 O O . ILE A 1 156 ? 8.414 7.903 -4.583 1.00 85.75 156 ILE A O 1
ATOM 1289 N N . ILE A 1 157 ? 10.646 7.761 -4.688 1.00 82.88 157 ILE A N 1
ATOM 1290 C CA . ILE A 1 157 ? 10.798 7.234 -3.328 1.00 82.88 157 ILE A CA 1
ATOM 1291 C C . ILE A 1 157 ? 10.388 8.278 -2.298 1.00 82.88 157 ILE A C 1
ATOM 1293 O O . ILE A 1 157 ? 9.600 7.965 -1.409 1.00 82.88 157 ILE A O 1
ATOM 1297 N N . GLU A 1 158 ? 10.874 9.511 -2.410 1.00 84.81 158 GLU A N 1
ATOM 1298 C CA . GLU A 1 158 ? 10.517 10.578 -1.478 1.00 84.81 158 GLU A CA 1
ATOM 1299 C C . GLU A 1 158 ? 9.010 10.832 -1.446 1.00 84.81 158 GLU A C 1
ATOM 1301 O O . GLU A 1 158 ? 8.429 10.917 -0.364 1.00 84.81 158 GLU A O 1
ATOM 1306 N N . ARG A 1 159 ? 8.357 10.885 -2.609 1.00 86.25 159 ARG A N 1
ATOM 1307 C CA . ARG A 1 159 ? 6.900 11.036 -2.714 1.00 86.25 159 ARG A CA 1
ATOM 1308 C C . ARG A 1 159 ? 6.158 9.849 -2.090 1.00 86.25 159 ARG A C 1
ATOM 1310 O O . ARG A 1 159 ? 5.163 10.030 -1.388 1.00 86.25 159 ARG A O 1
ATOM 1317 N N . THR A 1 160 ? 6.685 8.634 -2.245 1.00 84.19 160 THR A N 1
ATOM 1318 C CA . THR A 1 160 ? 6.154 7.434 -1.571 1.00 84.19 160 THR A CA 1
ATOM 1319 C C . THR A 1 160 ? 6.287 7.534 -0.049 1.00 84.19 160 THR A C 1
ATOM 1321 O O . THR A 1 160 ? 5.348 7.219 0.682 1.00 84.19 160 THR A O 1
ATOM 1324 N N . LEU A 1 161 ? 7.426 8.020 0.457 1.00 80.94 161 LEU A N 1
ATOM 1325 C CA . LEU A 1 161 ? 7.656 8.220 1.894 1.00 80.94 161 LEU A CA 1
ATOM 1326 C C . LEU A 1 161 ? 6.750 9.309 2.480 1.00 80.94 161 LEU A C 1
ATOM 1328 O O . LEU A 1 161 ? 6.258 9.157 3.598 1.00 80.94 161 LEU A O 1
ATOM 1332 N N . ARG A 1 162 ? 6.480 10.372 1.714 1.00 83.25 162 ARG A N 1
ATOM 1333 C CA . ARG A 1 162 ? 5.508 11.422 2.065 1.00 83.25 162 ARG A CA 1
ATOM 1334 C C . ARG A 1 162 ? 4.057 10.924 2.021 1.00 83.25 162 ARG A C 1
ATOM 1336 O O . ARG A 1 162 ? 3.169 11.590 2.542 1.00 83.25 162 ARG A O 1
ATOM 1343 N N . GLY A 1 163 ? 3.814 9.736 1.462 1.00 80.31 163 GLY A N 1
ATOM 1344 C CA . GLY A 1 163 ? 2.483 9.153 1.312 1.00 80.31 163 GLY A CA 1
ATOM 1345 C C . GLY A 1 163 ? 1.669 9.767 0.177 1.00 80.31 163 GLY A C 1
ATOM 1346 O O . GLY A 1 163 ? 0.455 9.597 0.163 1.00 80.31 163 GLY A O 1
ATOM 1347 N N . GLU A 1 164 ? 2.326 10.469 -0.746 1.00 88.50 164 GLU A N 1
ATOM 1348 C CA . GLU A 1 164 ? 1.705 10.984 -1.966 1.00 88.50 164 GLU A CA 1
ATOM 1349 C C . GLU A 1 164 ? 1.434 9.848 -2.955 1.00 88.50 164 GLU A C 1
ATOM 1351 O O . GLU A 1 164 ? 0.456 9.903 -3.683 1.00 88.50 164 GLU A O 1
ATOM 1356 N N . ILE A 1 165 ? 2.271 8.805 -2.946 1.00 87.62 165 ILE A N 1
ATOM 1357 C CA . ILE A 1 165 ? 2.163 7.613 -3.796 1.00 87.62 165 ILE A CA 1
ATOM 1358 C C . ILE A 1 165 ? 1.929 6.395 -2.900 1.00 87.62 165 ILE A C 1
ATOM 1360 O O . ILE A 1 165 ? 2.618 6.218 -1.891 1.00 87.62 165 ILE A O 1
ATOM 1364 N N . ASP A 1 166 ? 0.991 5.526 -3.279 1.00 86.12 166 ASP A N 1
ATOM 1365 C CA . ASP A 1 166 ? 0.727 4.274 -2.565 1.00 86.12 166 ASP A CA 1
ATOM 1366 C C . ASP A 1 166 ? 1.702 3.159 -2.973 1.00 86.12 166 ASP A C 1
ATOM 1368 O O . ASP A 1 166 ? 2.162 2.398 -2.117 1.00 86.12 166 ASP A O 1
ATOM 1372 N N . LEU A 1 167 ? 1.992 3.041 -4.276 1.00 86.44 167 LEU A N 1
ATOM 1373 C CA . LEU A 1 167 ? 2.810 1.973 -4.860 1.00 86.44 167 LEU A CA 1
ATOM 1374 C C . LEU A 1 167 ? 3.834 2.527 -5.859 1.00 86.44 167 LEU A C 1
ATOM 1376 O O . LEU A 1 167 ? 3.482 2.967 -6.950 1.00 86.44 167 LEU A O 1
ATOM 1380 N N . ALA A 1 168 ? 5.119 2.451 -5.524 1.00 86.00 168 ALA A N 1
ATOM 1381 C CA . ALA A 1 168 ? 6.202 2.843 -6.423 1.00 86.00 168 ALA A CA 1
ATOM 1382 C C . ALA A 1 168 ? 6.622 1.692 -7.355 1.00 86.00 168 ALA A C 1
ATOM 1384 O O . ALA A 1 168 ? 6.981 0.612 -6.883 1.00 86.00 168 ALA A O 1
ATOM 1385 N N . ILE A 1 169 ? 6.667 1.933 -8.667 1.00 85.12 169 ILE A N 1
ATOM 1386 C CA . ILE A 1 169 ? 7.192 0.998 -9.674 1.00 85.12 169 ILE A CA 1
ATOM 1387 C C . ILE A 1 169 ? 8.653 1.377 -9.942 1.00 85.12 169 ILE A C 1
ATOM 1389 O O . ILE A 1 169 ? 8.979 2.098 -10.885 1.00 85.12 169 ILE A O 1
ATOM 1393 N N . THR A 1 170 ? 9.554 0.908 -9.073 1.00 81.00 170 THR A N 1
ATOM 1394 C CA . THR A 1 170 ? 11.001 1.148 -9.201 1.00 81.00 170 THR A CA 1
ATOM 1395 C C . THR A 1 170 ? 11.787 -0.153 -9.036 1.00 81.00 170 THR A C 1
ATOM 1397 O O . THR A 1 170 ? 11.390 -1.034 -8.278 1.00 81.00 170 THR A O 1
ATOM 1400 N N . GLY A 1 171 ? 12.914 -0.296 -9.740 1.00 69.81 171 GLY A N 1
ATOM 1401 C CA . GLY A 1 171 ? 13.787 -1.471 -9.623 1.00 69.81 171 GLY A CA 1
ATOM 1402 C C . GLY A 1 171 ? 15.015 -1.209 -8.759 1.00 69.81 171 GLY A C 1
ATOM 1403 O O . GLY A 1 171 ? 16.139 -1.290 -9.249 1.00 69.81 171 GLY A O 1
ATOM 1404 N N . GLN A 1 172 ? 14.822 -0.845 -7.489 1.00 66.50 172 GLN A N 1
ATOM 1405 C CA . GLN A 1 172 ? 15.952 -0.688 -6.571 1.00 66.50 172 GLN A CA 1
ATOM 1406 C C . GLN A 1 172 ? 16.646 -2.023 -6.294 1.00 66.50 172 GLN A C 1
ATOM 1408 O O . GLN A 1 172 ? 16.016 -3.017 -5.936 1.00 66.50 172 GLN A O 1
ATOM 1413 N N . THR A 1 173 ? 17.975 -2.009 -6.375 1.00 55.19 173 THR A N 1
ATOM 1414 C CA . THR A 1 173 ? 18.817 -2.999 -5.704 1.00 55.19 173 THR A CA 1
ATOM 1415 C C . THR A 1 173 ? 18.845 -2.691 -4.202 1.00 55.19 173 THR A C 1
ATOM 1417 O O . THR A 1 173 ? 18.692 -1.543 -3.789 1.00 55.19 173 THR A O 1
ATOM 1420 N N . ILE A 1 174 ? 18.976 -3.734 -3.379 1.00 52.19 174 ILE A N 1
ATOM 1421 C CA . ILE A 1 174 ? 18.688 -3.797 -1.930 1.00 52.19 174 ILE A CA 1
ATOM 1422 C C . ILE A 1 174 ? 19.689 -2.987 -1.077 1.00 52.19 174 ILE A C 1
ATOM 1424 O O . ILE A 1 174 ? 20.341 -3.509 -0.180 1.00 52.19 174 ILE A O 1
ATOM 1428 N N . ASN A 1 175 ? 19.838 -1.695 -1.337 1.00 47.66 175 ASN A N 1
ATOM 1429 C CA . ASN A 1 175 ? 20.569 -0.775 -0.474 1.00 47.66 175 ASN A CA 1
ATOM 1430 C C . ASN A 1 175 ? 19.604 0.281 0.065 1.00 47.66 175 ASN A C 1
ATOM 1432 O O . ASN A 1 175 ? 19.771 1.482 -0.138 1.00 47.66 175 ASN A O 1
ATOM 1436 N N . SER A 1 176 ? 18.575 -0.172 0.783 1.00 48.50 176 SER A N 1
ATOM 1437 C CA . SER A 1 176 ? 17.707 0.706 1.565 1.00 48.50 176 SER A CA 1
ATOM 1438 C C . SER A 1 176 ? 18.494 1.270 2.758 1.00 48.50 176 SER A C 1
ATOM 1440 O O . SER A 1 176 ? 18.441 0.741 3.865 1.00 48.50 176 SER A O 1
ATOM 1442 N N . ARG A 1 177 ? 19.255 2.347 2.526 1.00 47.88 177 ARG A N 1
ATOM 1443 C CA . ARG A 1 177 ? 19.879 3.181 3.572 1.00 47.88 177 ARG A CA 1
ATOM 1444 C C . ARG A 1 177 ? 18.907 4.201 4.185 1.00 47.88 177 ARG A C 1
ATOM 1446 O O . ARG A 1 177 ? 19.338 5.027 4.982 1.00 47.88 177 ARG A O 1
ATOM 1453 N N . HIS A 1 178 ? 17.622 4.178 3.827 1.00 53.03 178 HIS A N 1
ATOM 1454 C CA . HIS A 1 178 ? 16.655 5.118 4.388 1.00 53.03 178 HIS A CA 1
ATOM 1455 C C . HIS A 1 178 ? 16.091 4.573 5.702 1.00 53.03 178 HIS A C 1
ATOM 1457 O O . HIS A 1 178 ? 15.359 3.586 5.701 1.00 53.03 178 HIS A O 1
ATOM 1463 N N . SER A 1 179 ? 16.437 5.211 6.820 1.00 55.03 179 SER A N 1
ATOM 1464 C CA . SER A 1 179 ? 16.031 4.800 8.172 1.00 55.03 179 SER A CA 1
ATOM 1465 C C . SER A 1 179 ? 14.516 4.804 8.393 1.00 55.03 179 SER A C 1
ATOM 1467 O O . SER A 1 179 ? 14.047 4.091 9.269 1.00 55.03 179 SER A O 1
ATOM 1469 N N . SER A 1 180 ? 13.767 5.571 7.594 1.00 55.50 180 SER A N 1
ATOM 1470 C CA . SER A 1 180 ? 12.299 5.677 7.649 1.00 55.50 180 SER A CA 1
ATOM 1471 C C . SER A 1 180 ? 11.569 5.039 6.459 1.00 55.50 180 SER A C 1
ATOM 1473 O O . SER A 1 180 ? 10.357 5.192 6.312 1.00 55.50 180 SER A O 1
ATOM 1475 N N . GLY A 1 181 ? 12.297 4.358 5.567 1.00 55.12 181 GLY A N 1
ATOM 1476 C CA . GLY A 1 181 ? 11.679 3.584 4.496 1.00 55.12 181 GLY A CA 1
ATOM 1477 C C . GLY A 1 181 ? 11.225 2.231 5.021 1.00 55.12 181 GLY A C 1
ATOM 1478 O O . GLY A 1 181 ? 12.012 1.528 5.654 1.00 55.12 181 GLY A O 1
ATOM 1479 N N . SER A 1 182 ? 9.973 1.854 4.733 1.00 51.62 182 SER A N 1
ATOM 1480 C CA . SER A 1 182 ? 9.449 0.523 5.059 1.00 51.62 182 SER A CA 1
ATOM 1481 C C . SER A 1 182 ? 10.464 -0.529 4.632 1.00 51.62 182 SER A C 1
ATOM 1483 O O . SER A 1 182 ? 10.838 -0.565 3.460 1.00 51.62 182 SER A O 1
ATOM 1485 N N . ARG A 1 183 ? 10.920 -1.366 5.576 1.00 53.22 183 ARG A N 1
ATOM 1486 C CA . ARG A 1 183 ? 11.835 -2.478 5.294 1.00 53.22 183 ARG A CA 1
ATOM 1487 C C . ARG A 1 183 ? 11.196 -3.335 4.211 1.00 53.22 183 ARG A C 1
ATOM 1489 O O . ARG A 1 183 ? 10.238 -4.060 4.469 1.00 53.22 183 ARG A O 1
ATOM 1496 N N . ILE A 1 184 ? 11.681 -3.189 2.984 1.00 51.59 184 ILE A N 1
ATOM 1497 C CA . ILE A 1 184 ? 11.213 -3.967 1.848 1.00 51.59 184 ILE A CA 1
ATOM 1498 C C . ILE A 1 184 ? 11.595 -5.407 2.178 1.00 51.59 184 ILE A C 1
ATOM 1500 O O . ILE A 1 184 ? 12.776 -5.756 2.168 1.00 51.59 184 ILE A O 1
ATOM 1504 N N . HIS A 1 185 ? 10.612 -6.245 2.516 1.00 50.44 185 HIS A N 1
ATOM 1505 C CA . HIS A 1 185 ? 10.808 -7.684 2.424 1.00 50.44 185 HIS A CA 1
ATOM 1506 C C . HIS A 1 185 ? 11.145 -7.947 0.962 1.00 50.44 185 HIS A C 1
ATOM 1508 O O . HIS A 1 185 ? 10.303 -7.778 0.081 1.00 50.44 185 HIS A O 1
ATOM 1514 N N . CYS A 1 186 ? 12.415 -8.245 0.697 1.00 49.78 186 CYS A N 1
ATOM 1515 C CA . CYS A 1 186 ? 12.891 -8.470 -0.652 1.00 49.78 186 CYS A CA 1
ATOM 1516 C C . CYS A 1 186 ? 12.269 -9.773 -1.156 1.00 49.78 186 CYS A C 1
ATOM 1518 O O . CYS A 1 186 ? 12.789 -10.856 -0.909 1.00 49.78 186 CYS A O 1
ATOM 1520 N N . PHE A 1 187 ? 11.109 -9.674 -1.804 1.00 50.00 187 PHE A N 1
ATOM 1521 C CA . PHE A 1 187 ? 10.416 -10.842 -2.340 1.00 50.00 187 PHE A CA 1
ATOM 1522 C C . PHE A 1 187 ? 11.108 -11.391 -3.596 1.00 50.00 187 PHE A C 1
ATOM 1524 O O . PHE A 1 187 ? 10.915 -12.553 -3.935 1.00 50.00 187 PHE A O 1
ATOM 1531 N N . LEU A 1 188 ? 11.944 -10.587 -4.267 1.00 54.31 188 LEU A N 1
ATOM 1532 C CA . LEU A 1 188 ? 12.624 -10.946 -5.515 1.00 54.31 188 LEU A CA 1
ATOM 1533 C C . LEU A 1 188 ? 14.066 -10.439 -5.512 1.00 54.31 188 LEU A C 1
ATOM 1535 O O . LEU A 1 188 ? 14.405 -9.430 -6.127 1.00 54.31 188 LEU A O 1
ATOM 1539 N N . GLY A 1 189 ? 14.917 -11.141 -4.773 1.00 50.50 189 GLY A N 1
ATOM 1540 C CA . GLY A 1 189 ? 16.345 -10.865 -4.716 1.00 50.50 189 GLY A CA 1
ATOM 1541 C C . GLY A 1 189 ? 17.140 -11.852 -5.557 1.00 50.50 189 GLY A C 1
ATOM 1542 O O . GLY A 1 189 ? 17.541 -12.887 -5.044 1.00 50.50 189 GLY A O 1
ATOM 1543 N N . MET A 1 190 ? 17.435 -11.511 -6.812 1.00 52.38 190 MET A N 1
ATOM 1544 C CA . MET A 1 190 ? 18.598 -12.052 -7.522 1.00 52.38 190 MET A CA 1
ATOM 1545 C C . MET A 1 190 ? 19.188 -10.975 -8.437 1.00 52.38 190 MET A C 1
ATOM 1547 O O . MET A 1 190 ? 18.914 -10.928 -9.630 1.00 52.38 190 MET A O 1
ATOM 1551 N N . ALA A 1 191 ? 20.020 -10.106 -7.865 1.00 54.12 191 ALA A N 1
ATOM 1552 C CA . ALA A 1 191 ? 20.984 -9.332 -8.637 1.00 54.12 191 ALA A CA 1
ATOM 1553 C C . ALA A 1 191 ? 22.353 -9.993 -8.448 1.00 54.12 191 ALA A C 1
ATOM 1555 O O . ALA A 1 191 ? 23.022 -9.769 -7.440 1.00 54.12 191 ALA A O 1
ATOM 1556 N N . SER A 1 192 ? 22.768 -10.847 -9.385 1.00 55.19 192 SER A N 1
ATOM 1557 C CA . SER A 1 192 ? 24.185 -11.196 -9.486 1.00 55.19 192 SER A CA 1
ATOM 1558 C C . SER A 1 192 ? 24.925 -9.970 -10.012 1.00 55.19 192 SER A C 1
ATOM 1560 O O . SER A 1 192 ? 24.578 -9.452 -11.073 1.00 55.19 192 SER A O 1
ATOM 1562 N N . MET A 1 193 ? 25.933 -9.488 -9.286 1.00 57.84 193 MET A N 1
ATOM 1563 C CA . MET A 1 193 ? 26.832 -8.474 -9.834 1.00 57.84 193 MET A CA 1
ATOM 1564 C C . MET A 1 193 ? 27.629 -9.112 -10.970 1.00 57.84 193 MET A C 1
ATOM 1566 O O . MET A 1 193 ? 28.341 -10.094 -10.764 1.00 57.84 193 MET A O 1
ATOM 1570 N N . SER A 1 194 ? 27.500 -8.561 -12.170 1.00 67.06 194 SER A N 1
ATOM 1571 C CA . SER A 1 194 ? 28.230 -9.013 -13.350 1.00 67.06 194 SER A CA 1
ATOM 1572 C C . SER A 1 194 ? 29.049 -7.856 -13.902 1.00 67.06 194 SER A C 1
ATOM 1574 O O . SER A 1 194 ? 28.583 -6.720 -13.950 1.00 67.06 194 SER A O 1
ATOM 1576 N N . ILE A 1 195 ? 30.285 -8.141 -14.308 1.00 71.56 195 ILE A N 1
ATOM 1577 C CA . ILE A 1 195 ? 31.136 -7.173 -14.997 1.00 71.56 195 ILE A CA 1
ATOM 1578 C C . ILE A 1 195 ? 30.923 -7.390 -16.490 1.00 71.56 195 ILE A C 1
ATOM 1580 O O . ILE A 1 195 ? 31.310 -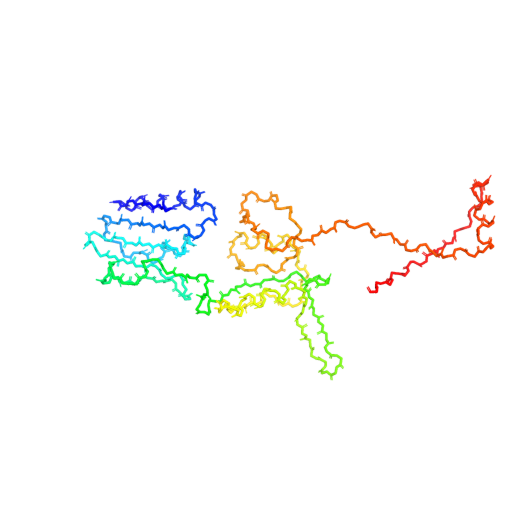8.427 -17.029 1.00 71.56 195 ILE A O 1
ATOM 1584 N N . VAL A 1 196 ? 30.301 -6.419 -17.154 1.00 79.44 196 VAL A N 1
ATOM 1585 C CA . VAL A 1 196 ? 30.209 -6.400 -18.615 1.00 79.44 196 VAL A CA 1
ATOM 1586 C C . VAL A 1 196 ? 31.454 -5.704 -19.140 1.00 79.44 196 VAL A C 1
ATOM 1588 O O . VAL A 1 196 ? 31.653 -4.512 -18.912 1.00 79.44 196 VAL A O 1
ATOM 1591 N N . VAL A 1 197 ? 32.311 -6.455 -19.824 1.00 80.75 197 VAL A N 1
ATOM 1592 C CA . VAL A 1 197 ? 33.447 -5.895 -20.558 1.00 80.75 197 VAL A CA 1
ATOM 1593 C C . VAL A 1 197 ? 33.054 -5.731 -22.026 1.00 80.75 197 VAL A C 1
ATOM 1595 O O . VAL A 1 197 ? 32.407 -6.627 -22.577 1.00 80.75 197 VAL A O 1
ATOM 1598 N N . PRO A 1 198 ? 33.411 -4.614 -22.686 1.00 77.62 198 PRO A N 1
ATOM 1599 C CA . PRO A 1 198 ? 33.232 -4.515 -24.125 1.00 77.62 198 PRO A CA 1
ATOM 1600 C C . PRO A 1 198 ? 33.992 -5.662 -24.792 1.00 77.62 198 PRO A C 1
ATOM 1602 O O . PRO A 1 198 ? 35.133 -5.959 -24.428 1.00 77.62 198 PRO A O 1
ATOM 1605 N N . CYS A 1 199 ? 33.360 -6.315 -25.766 1.00 77.44 199 CYS A N 1
ATOM 1606 C CA . CYS A 1 199 ? 34.050 -7.308 -26.575 1.00 77.44 199 CYS A CA 1
ATOM 1607 C C . CYS A 1 199 ? 35.196 -6.602 -27.307 1.00 77.44 199 CYS A C 1
ATOM 1609 O O . CYS A 1 199 ? 34.963 -5.657 -28.064 1.00 77.44 199 CYS A O 1
ATOM 1611 N N . GLY A 1 200 ? 36.436 -7.033 -27.063 1.00 74.12 200 GLY A N 1
ATOM 1612 C CA . GLY A 1 200 ? 37.558 -6.596 -27.883 1.00 74.12 200 GLY A CA 1
ATOM 1613 C C . GLY A 1 200 ? 37.293 -7.005 -29.327 1.00 74.12 200 GLY A C 1
ATOM 1614 O O . GLY A 1 200 ? 36.890 -8.141 -29.577 1.00 74.12 200 GLY A O 1
ATOM 1615 N N . GLN A 1 201 ? 37.496 -6.091 -30.275 1.00 75.06 201 GLN A N 1
ATOM 1616 C CA . GLN A 1 201 ? 37.533 -6.480 -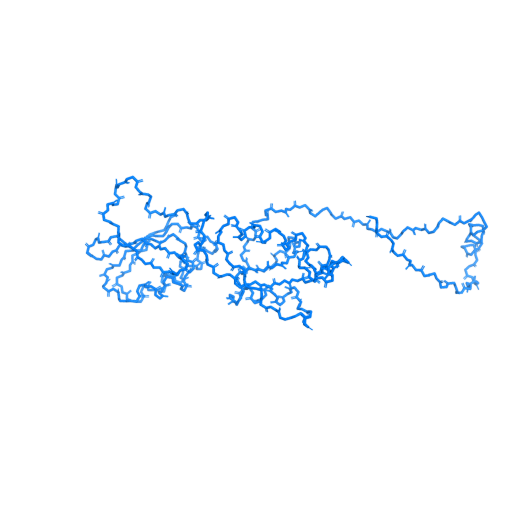31.681 1.00 75.06 201 GLN A CA 1
ATOM 1617 C C . GLN A 1 201 ? 38.644 -7.518 -31.858 1.00 75.06 201 GLN A C 1
ATOM 1619 O O . GLN A 1 201 ? 39.744 -7.352 -31.319 1.00 75.06 201 GLN A O 1
ATOM 1624 N N . GLU A 1 202 ? 38.353 -8.604 -32.573 1.00 69.38 202 GLU A N 1
ATOM 1625 C CA . GLU A 1 202 ? 39.374 -9.585 -32.911 1.00 69.38 202 GLU A CA 1
ATOM 1626 C C . GLU A 1 202 ? 40.425 -8.892 -33.780 1.00 69.38 202 GLU A C 1
ATOM 1628 O O . GLU A 1 202 ? 40.190 -8.595 -34.948 1.00 69.38 202 GLU A O 1
ATOM 1633 N N . MET A 1 203 ? 41.578 -8.584 -33.183 1.00 61.09 203 MET A N 1
ATOM 1634 C CA . MET A 1 203 ? 42.686 -7.993 -33.921 1.00 61.09 203 MET A CA 1
ATOM 1635 C C . MET A 1 203 ? 43.139 -8.980 -34.989 1.00 61.09 203 MET A C 1
ATOM 1637 O O . MET A 1 203 ? 43.533 -10.114 -34.666 1.00 61.09 203 MET A O 1
ATOM 1641 N N . SER A 1 204 ? 43.159 -8.517 -36.236 1.00 71.69 204 SER A N 1
ATOM 1642 C CA . SER A 1 204 ? 43.796 -9.228 -37.336 1.00 71.69 204 SER A CA 1
ATOM 1643 C C . SER A 1 204 ? 45.268 -9.512 -36.998 1.00 71.69 204 SER A C 1
ATOM 1645 O O . SER A 1 204 ? 45.902 -8.808 -36.202 1.00 71.69 204 SER A O 1
ATOM 1647 N N . ALA A 1 205 ? 45.858 -10.546 -37.607 1.00 69.25 205 ALA A N 1
ATOM 1648 C CA . ALA A 1 205 ? 47.271 -10.881 -37.390 1.00 69.25 205 ALA A CA 1
ATOM 1649 C C . ALA A 1 205 ? 48.211 -9.681 -37.648 1.00 69.25 205 ALA A C 1
ATOM 1651 O O . ALA A 1 205 ? 49.240 -9.537 -36.987 1.00 69.25 205 ALA A O 1
ATOM 1652 N N . TYR A 1 206 ? 47.818 -8.781 -38.555 1.00 66.31 206 TYR A N 1
ATOM 1653 C CA . TYR A 1 206 ? 48.540 -7.551 -38.864 1.00 66.31 206 TYR A CA 1
ATOM 1654 C C . TYR A 1 206 ? 48.524 -6.549 -37.694 1.00 66.31 206 TYR A C 1
ATOM 1656 O O . TYR A 1 206 ? 49.580 -6.082 -37.259 1.00 66.31 206 TYR A O 1
ATOM 1664 N N . GLU A 1 207 ? 47.357 -6.288 -37.105 1.00 61.22 207 GLU A N 1
ATOM 1665 C CA . GLU A 1 207 ? 47.189 -5.344 -35.987 1.00 61.22 207 GLU A CA 1
ATOM 1666 C C . GLU A 1 207 ? 47.895 -5.804 -34.704 1.00 61.22 207 GLU A C 1
ATOM 1668 O O . GLU A 1 207 ? 48.397 -4.970 -33.941 1.00 61.22 207 GLU A O 1
ATOM 1673 N N . ARG A 1 208 ? 48.029 -7.123 -34.493 1.00 60.25 208 ARG A N 1
ATOM 1674 C CA . ARG A 1 208 ? 48.818 -7.680 -33.376 1.00 60.25 208 ARG A CA 1
ATOM 1675 C C . ARG A 1 208 ? 50.294 -7.306 -33.487 1.00 60.25 208 ARG A C 1
ATOM 1677 O O . ARG A 1 208 ? 50.877 -6.807 -32.528 1.00 60.25 208 ARG A O 1
ATOM 1684 N N . THR A 1 209 ? 50.884 -7.462 -34.674 1.00 63.84 209 THR A N 1
ATOM 1685 C CA . THR A 1 209 ? 52.300 -7.115 -34.891 1.00 63.84 209 THR A CA 1
ATOM 1686 C C . THR A 1 209 ? 52.567 -5.611 -34.785 1.00 63.84 209 THR A C 1
ATOM 1688 O O . THR A 1 209 ? 53.647 -5.198 -34.355 1.00 63.84 209 THR A O 1
ATOM 1691 N N . MET A 1 210 ? 51.581 -4.778 -35.131 1.00 56.22 210 MET A N 1
ATOM 1692 C CA . MET A 1 210 ? 51.680 -3.323 -35.021 1.00 56.22 210 MET A CA 1
ATOM 1693 C C . MET A 1 210 ? 51.519 -2.841 -33.571 1.00 56.22 210 MET A C 1
ATOM 1695 O O . MET A 1 210 ? 52.285 -1.985 -33.125 1.00 56.22 210 MET A O 1
ATOM 1699 N N . SER A 1 211 ? 50.619 -3.453 -32.798 1.00 58.47 211 SER A N 1
ATOM 1700 C CA . SER A 1 211 ? 50.444 -3.170 -31.365 1.00 58.47 211 SER A CA 1
ATOM 1701 C C . SER A 1 211 ? 51.682 -3.540 -30.537 1.00 58.47 211 SER A C 1
ATOM 1703 O O . SER A 1 211 ? 52.086 -2.779 -29.653 1.00 58.47 211 SER A O 1
ATOM 1705 N N . ASP A 1 212 ? 52.357 -4.645 -30.872 1.00 59.44 212 ASP A N 1
ATOM 1706 C CA . ASP A 1 212 ? 53.629 -5.029 -30.242 1.00 59.44 212 ASP A CA 1
ATOM 1707 C C . ASP A 1 212 ? 54.767 -4.043 -30.551 1.00 59.44 212 ASP A C 1
ATOM 1709 O O . ASP A 1 212 ? 55.624 -3.786 -29.700 1.00 59.44 212 ASP A O 1
ATOM 1713 N N . ARG A 1 213 ? 54.770 -3.432 -31.744 1.00 54.00 213 ARG A N 1
ATOM 1714 C CA . ARG A 1 213 ? 55.727 -2.368 -32.096 1.00 54.00 213 ARG A CA 1
ATOM 1715 C C . ARG A 1 213 ? 55.459 -1.070 -31.333 1.00 54.00 213 ARG A C 1
ATOM 1717 O O . ARG A 1 213 ? 56.418 -0.435 -30.899 1.00 54.00 213 ARG A O 1
ATOM 1724 N N . ILE A 1 214 ? 54.193 -0.703 -31.126 1.00 54.94 214 ILE A N 1
ATOM 1725 C CA . ILE A 1 214 ? 53.804 0.494 -30.360 1.00 54.94 214 ILE A CA 1
ATOM 1726 C C . ILE A 1 214 ? 54.163 0.331 -28.874 1.00 54.94 214 ILE A C 1
ATOM 1728 O O . ILE A 1 214 ? 54.730 1.250 -28.283 1.00 54.94 214 ILE A O 1
ATOM 1732 N N . ARG A 1 215 ? 53.947 -0.853 -28.276 1.00 56.34 215 ARG A N 1
ATOM 1733 C CA . ARG A 1 215 ? 54.381 -1.137 -26.890 1.00 56.34 215 ARG A CA 1
ATOM 1734 C C . ARG A 1 215 ? 55.897 -1.063 -26.705 1.00 56.34 215 ARG A C 1
ATOM 1736 O O . ARG A 1 215 ? 56.357 -0.660 -25.642 1.00 56.34 215 ARG A O 1
ATOM 1743 N N . ARG A 1 216 ? 56.676 -1.430 -27.727 1.00 57.16 216 ARG A N 1
ATOM 1744 C CA . ARG A 1 216 ? 58.147 -1.350 -27.694 1.00 57.16 216 ARG A CA 1
ATOM 1745 C C . ARG A 1 216 ? 58.691 0.053 -27.969 1.00 57.16 216 ARG A C 1
ATOM 1747 O O . ARG A 1 216 ? 59.865 0.290 -27.700 1.00 57.16 216 ARG A O 1
ATOM 1754 N N . ASN A 1 217 ? 57.885 0.979 -28.498 1.00 50.81 217 ASN A N 1
ATOM 1755 C CA . ASN A 1 217 ? 58.328 2.345 -28.767 1.00 50.81 217 ASN A CA 1
ATOM 1756 C C . ASN A 1 217 ? 57.159 3.359 -28.705 1.00 50.81 217 ASN A C 1
ATOM 1758 O O . ASN A 1 217 ? 56.553 3.674 -29.731 1.00 50.81 217 ASN A O 1
ATOM 1762 N N . PRO A 1 218 ? 56.844 3.916 -27.519 1.00 51.50 218 PRO A N 1
ATOM 1763 C CA . PRO A 1 218 ? 55.625 4.703 -27.285 1.00 51.50 218 PRO A CA 1
ATOM 1764 C C . PRO A 1 218 ? 55.607 6.101 -27.934 1.00 51.50 218 PRO A C 1
ATOM 1766 O O . PRO A 1 218 ? 54.654 6.852 -27.753 1.00 51.50 218 PRO A O 1
ATOM 1769 N N . ARG A 1 219 ? 56.636 6.493 -28.698 1.00 47.69 219 ARG A N 1
ATOM 1770 C CA . ARG A 1 219 ? 56.774 7.860 -29.243 1.00 47.69 219 ARG A CA 1
ATOM 1771 C C . ARG A 1 219 ? 56.041 8.120 -30.566 1.00 47.69 219 ARG A C 1
ATOM 1773 O O . ARG A 1 219 ? 56.187 9.203 -31.126 1.00 47.69 219 ARG A O 1
ATOM 1780 N N . ARG A 1 220 ? 55.262 7.170 -31.088 1.00 51.22 220 ARG A N 1
ATOM 1781 C CA . ARG A 1 220 ? 54.425 7.381 -32.283 1.00 51.22 220 ARG A CA 1
ATOM 1782 C C . ARG A 1 220 ? 53.072 6.698 -32.117 1.00 51.22 220 ARG A C 1
ATOM 1784 O O . ARG A 1 220 ? 52.947 5.508 -32.377 1.00 51.22 220 ARG A O 1
ATOM 1791 N N . ILE A 1 221 ? 52.070 7.469 -31.708 1.00 45.94 221 ILE A N 1
ATOM 1792 C CA . ILE A 1 221 ? 50.666 7.048 -31.701 1.00 45.94 221 ILE A CA 1
ATOM 1793 C C . ILE A 1 221 ? 49.938 7.888 -32.758 1.00 45.94 221 ILE A C 1
ATOM 1795 O O . ILE A 1 221 ? 49.834 9.100 -32.577 1.00 45.94 221 ILE A O 1
ATOM 1799 N N . PRO A 1 222 ? 49.440 7.306 -33.861 1.00 46.03 222 PRO A N 1
ATOM 1800 C CA . PRO A 1 222 ? 48.374 7.928 -34.628 1.00 46.03 222 PRO A CA 1
ATOM 1801 C C . PRO A 1 222 ? 47.039 7.677 -33.912 1.00 46.03 222 PRO A C 1
ATOM 1803 O O . PRO A 1 222 ? 46.740 6.554 -33.506 1.00 46.03 222 PRO A O 1
ATOM 1806 N N . LEU A 1 223 ? 46.253 8.739 -33.729 1.00 41.78 223 LEU A N 1
ATOM 1807 C CA . LEU A 1 223 ? 44.913 8.694 -33.145 1.00 41.78 223 LEU A CA 1
ATOM 1808 C C . LEU A 1 223 ? 43.965 7.926 -34.076 1.00 41.78 223 LEU A C 1
ATOM 1810 O O . LEU A 1 223 ? 43.537 8.457 -35.097 1.00 41.78 223 LEU A O 1
ATOM 1814 N N . LEU A 1 224 ? 43.626 6.688 -33.720 1.00 42.00 224 LEU A N 1
ATOM 1815 C CA . LEU A 1 224 ? 42.508 5.956 -34.314 1.00 42.00 224 LEU A CA 1
ATOM 1816 C C . LEU A 1 224 ? 41.306 6.067 -33.370 1.00 42.00 224 LEU A C 1
ATOM 1818 O O . LEU A 1 224 ? 41.331 5.562 -32.250 1.00 42.00 224 LEU A O 1
ATOM 1822 N N . GLN A 1 225 ? 40.271 6.778 -33.822 1.00 39.84 225 GLN A N 1
ATOM 1823 C CA . GLN A 1 225 ? 38.952 6.793 -33.194 1.00 39.84 225 GLN A CA 1
ATOM 1824 C C . GLN A 1 225 ? 38.280 5.437 -33.425 1.00 39.84 225 GLN A C 1
ATOM 1826 O O . GLN A 1 225 ? 37.841 5.141 -34.535 1.00 39.84 225 GLN A O 1
ATOM 1831 N N . THR A 1 226 ? 38.172 4.622 -32.379 1.00 39.16 226 THR A N 1
ATOM 1832 C CA . THR A 1 226 ? 37.380 3.390 -32.422 1.00 39.16 226 THR A CA 1
ATOM 1833 C C . THR A 1 226 ? 35.968 3.681 -31.926 1.00 39.16 226 THR A C 1
ATOM 1835 O O . THR A 1 226 ? 35.759 4.010 -30.758 1.00 39.16 226 THR A O 1
ATOM 1838 N N . VAL A 1 227 ? 34.991 3.567 -32.826 1.00 36.56 227 VAL A N 1
ATOM 1839 C CA . VAL A 1 227 ? 33.558 3.635 -32.517 1.00 36.56 227 VAL A CA 1
ATOM 1840 C C . VAL A 1 227 ? 33.139 2.313 -31.868 1.00 36.56 227 VAL A C 1
ATOM 1842 O O . VAL A 1 227 ? 33.197 1.258 -32.497 1.00 36.56 227 VAL A O 1
ATOM 1845 N N . LEU A 1 228 ? 32.721 2.361 -30.603 1.00 32.50 228 LEU A N 1
ATOM 1846 C CA . LEU A 1 228 ? 32.152 1.218 -29.884 1.00 32.50 228 LEU A CA 1
ATOM 1847 C C . LEU A 1 228 ? 30.669 1.071 -30.250 1.00 32.50 228 LEU A C 1
ATOM 1849 O O . LEU A 1 228 ? 29.862 1.939 -29.934 1.00 32.50 228 LEU A O 1
ATOM 1853 N N . SER A 1 229 ? 30.307 -0.037 -30.898 1.00 29.52 229 SER A N 1
ATOM 1854 C CA . SER A 1 229 ? 28.913 -0.476 -31.030 1.00 29.52 229 SER A CA 1
ATOM 1855 C C . SER A 1 229 ? 28.634 -1.572 -30.004 1.00 29.52 229 SER A C 1
ATOM 1857 O O . SER A 1 229 ? 29.198 -2.661 -30.091 1.00 29.52 229 SER A O 1
ATOM 1859 N N . LEU A 1 230 ? 27.766 -1.286 -29.034 1.00 29.27 230 LEU A N 1
ATOM 1860 C CA . LEU A 1 230 ? 27.211 -2.281 -28.117 1.00 29.27 230 LEU A CA 1
ATOM 1861 C C . LEU A 1 230 ? 26.038 -2.984 -28.811 1.00 29.27 230 LEU A C 1
ATOM 1863 O O . LEU A 1 230 ? 25.020 -2.359 -29.094 1.00 29.27 230 LEU A O 1
ATOM 1867 N N . ARG A 1 231 ? 26.176 -4.285 -29.08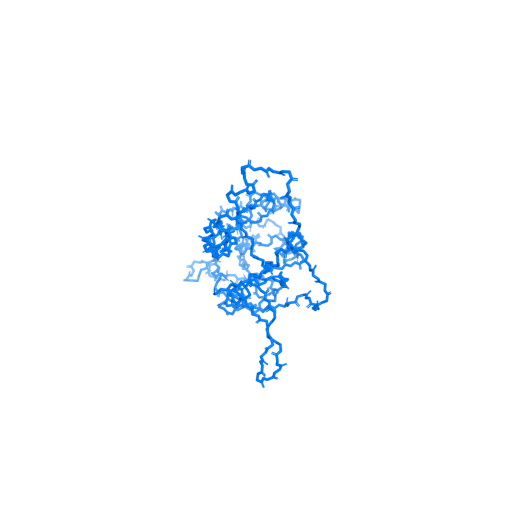7 1.00 25.77 231 ARG A N 1
ATOM 1868 C CA . ARG A 1 231 ? 25.040 -5.174 -29.367 1.00 25.77 231 ARG A CA 1
ATOM 1869 C C . ARG A 1 231 ? 24.804 -6.033 -28.131 1.00 25.77 231 ARG A C 1
ATOM 1871 O O . ARG A 1 231 ? 25.693 -6.781 -27.734 1.00 25.77 231 ARG A O 1
ATOM 1878 N N . VAL A 1 232 ? 23.625 -5.899 -27.538 1.00 31.22 232 VAL A N 1
ATOM 1879 C CA . VAL A 1 232 ? 23.111 -6.797 -26.498 1.00 31.22 232 VAL A CA 1
ATOM 1880 C C . VAL A 1 232 ? 22.272 -7.857 -27.220 1.00 31.22 232 VAL A C 1
ATOM 1882 O O . VAL A 1 232 ? 21.414 -7.490 -28.023 1.00 31.22 232 VAL A O 1
ATOM 1885 N N . LEU A 1 233 ? 22.602 -9.137 -27.016 1.00 31.83 233 LEU A N 1
ATOM 1886 C CA . LEU A 1 233 ? 21.837 -10.300 -27.492 1.00 31.83 233 LEU A CA 1
ATOM 1887 C C . LEU A 1 233 ? 20.756 -10.672 -26.477 1.00 31.83 233 LEU A C 1
ATOM 1889 O O . LEU A 1 233 ? 21.062 -10.589 -25.265 1.00 31.83 233 LEU A O 1
#

Foldseek 3Di:
DEEAEDADPVSLVVLVVVLVVCQLVLVDAYEYEYNDDDPCVQVSVLVSNHQHYWYQYNVRWIWTWHPALHIDTDTDPCCPDPDDSGDPLQQARPAREFEEEEQDDPQQWHWDQDPVPRDIDIHHDLVVVVVVSCVRHNYHYDYPDDPDDNDDPVNLQVCVLVVVGRDYSDDDDPPPPPPNDNNPPCPDDDDDDDDDDQDDDPDDPVNVVVVVVCVVPVPDDDDDDDDRDDDDD